Protein AF-A0A8T4VWN1-F1 (afdb_monomer_lite)

pLDDT: mean 71.36, std 16.0, range [35.91, 95.31]

Structure (mmCIF, N/CA/C/O backbone):
data_AF-A0A8T4VWN1-F1
#
_entry.id   AF-A0A8T4VWN1-F1
#
loop_
_atom_site.group_PDB
_atom_site.id
_atom_site.type_symbol
_atom_site.label_atom_id
_atom_site.label_alt_id
_atom_site.label_comp_id
_atom_site.label_asym_id
_atom_site.label_entity_id
_atom_site.label_seq_id
_atom_site.pdbx_PDB_ins_code
_atom_site.Cartn_x
_atom_site.Cartn_y
_atom_site.Cartn_z
_atom_site.occupancy
_atom_site.B_iso_or_equiv
_atom_site.auth_seq_id
_atom_site.auth_comp_id
_atom_site.auth_asym_id
_atom_site.auth_atom_id
_atom_site.pdbx_PDB_model_num
ATOM 1 N N . MET A 1 1 ? 61.575 -12.271 9.581 1.00 59.06 1 MET A N 1
ATOM 2 C CA . MET A 1 1 ? 60.534 -11.619 8.750 1.00 59.06 1 MET A CA 1
ATOM 3 C C . MET A 1 1 ? 59.207 -12.385 8.692 1.00 59.06 1 MET A C 1
ATOM 5 O O . MET A 1 1 ? 58.187 -11.761 8.934 1.00 59.06 1 MET A O 1
ATOM 9 N N . LYS A 1 2 ? 59.163 -13.711 8.463 1.00 56.53 2 LYS A N 1
ATOM 10 C CA . LYS A 1 2 ? 57.883 -14.461 8.372 1.00 56.53 2 LYS A CA 1
ATOM 11 C C . LYS A 1 2 ? 57.002 -14.439 9.641 1.00 56.53 2 LYS A C 1
ATOM 13 O O . LYS A 1 2 ? 55.787 -14.381 9.526 1.00 56.53 2 LYS A O 1
ATOM 18 N N . LYS A 1 3 ? 57.592 -14.431 10.845 1.00 58.28 3 LYS A N 1
ATOM 19 C CA . LYS A 1 3 ? 56.835 -14.412 12.118 1.00 58.28 3 LYS A CA 1
ATOM 20 C C . LYS A 1 3 ? 56.116 -13.079 12.387 1.00 58.28 3 LYS A C 1
ATOM 22 O O . LYS A 1 3 ? 55.030 -13.079 12.948 1.00 58.28 3 LYS A O 1
ATOM 27 N N . THR A 1 4 ? 56.686 -11.960 11.940 1.00 63.31 4 THR A N 1
ATOM 28 C CA . THR A 1 4 ? 56.110 -10.616 12.114 1.00 63.31 4 THR A CA 1
ATOM 29 C C . THR A 1 4 ? 54.881 -10.403 11.225 1.00 63.31 4 THR A C 1
ATOM 31 O O . THR A 1 4 ? 53.915 -9.785 11.653 1.00 63.31 4 THR A O 1
ATOM 34 N N . LEU A 1 5 ? 54.882 -10.980 10.017 1.00 60.50 5 LEU A N 1
ATOM 35 C CA . LEU A 1 5 ? 53.761 -10.886 9.076 1.00 60.50 5 LEU A CA 1
ATOM 36 C C . LEU A 1 5 ? 52.520 -11.654 9.568 1.00 60.50 5 LEU A C 1
ATOM 38 O O . LEU A 1 5 ? 51.399 -11.182 9.413 1.00 60.50 5 LEU A O 1
ATOM 42 N N . ILE A 1 6 ? 52.723 -12.811 10.210 1.00 70.81 6 ILE A N 1
ATOM 43 C CA . ILE A 1 6 ? 51.633 -13.627 10.771 1.00 70.81 6 ILE A CA 1
ATOM 44 C C . ILE A 1 6 ? 50.967 -12.913 11.954 1.00 70.81 6 ILE A C 1
ATOM 46 O O . ILE A 1 6 ? 49.744 -12.881 12.034 1.00 70.81 6 ILE A O 1
ATOM 50 N N . LEU A 1 7 ? 51.755 -12.298 12.843 1.00 65.94 7 LEU A N 1
ATOM 51 C CA . LEU A 1 7 ? 51.223 -11.548 13.987 1.00 65.94 7 LEU A CA 1
ATOM 52 C C . LEU A 1 7 ? 50.409 -10.321 13.550 1.00 65.94 7 LEU A C 1
ATOM 54 O O . LEU A 1 7 ? 49.362 -10.053 14.130 1.00 65.94 7 LEU A O 1
ATOM 58 N N . PHE A 1 8 ? 50.847 -9.631 12.493 1.00 65.06 8 PHE A N 1
ATOM 59 C CA . PHE A 1 8 ? 50.129 -8.486 11.928 1.00 65.06 8 PHE A CA 1
ATOM 60 C C . PHE A 1 8 ? 48.800 -8.886 11.262 1.00 65.06 8 PHE A C 1
ATOM 62 O O . PHE A 1 8 ? 47.781 -8.222 11.445 1.00 65.06 8 PHE A O 1
ATOM 69 N N . ALA A 1 9 ? 48.773 -10.009 10.537 1.00 64.69 9 ALA A N 1
ATOM 70 C CA . ALA A 1 9 ? 47.536 -10.537 9.961 1.00 64.69 9 ALA A CA 1
ATOM 71 C C . ALA A 1 9 ? 46.533 -10.978 11.045 1.00 64.69 9 ALA A C 1
ATOM 73 O O . ALA A 1 9 ? 45.337 -10.710 10.925 1.00 64.69 9 ALA A O 1
ATOM 74 N N . LEU A 1 10 ? 47.016 -11.596 12.133 1.00 67.31 10 LEU A N 1
ATOM 75 C CA . LEU A 1 10 ? 46.167 -12.011 13.253 1.00 67.31 10 LEU A CA 1
ATOM 76 C C . LEU A 1 10 ? 45.545 -10.811 13.980 1.00 67.31 10 LEU A C 1
ATOM 78 O O . LEU A 1 10 ? 44.362 -10.844 14.310 1.00 67.31 10 LEU A O 1
ATOM 82 N N . SER A 1 11 ? 46.315 -9.738 14.201 1.00 57.12 11 SER A N 1
ATOM 83 C CA . SER A 1 11 ? 45.802 -8.533 14.861 1.00 57.12 11 SER A CA 1
ATOM 84 C C . SER A 1 11 ? 44.744 -7.816 14.023 1.00 57.12 11 SER A C 1
ATOM 86 O O . SER A 1 11 ? 43.779 -7.303 14.580 1.00 57.12 11 SER A O 1
ATOM 88 N N . ILE A 1 12 ? 44.879 -7.829 12.691 1.00 63.62 12 ILE A N 1
ATOM 89 C CA . ILE A 1 12 ? 43.867 -7.285 11.775 1.00 63.62 12 ILE A CA 1
ATOM 90 C C . ILE A 1 12 ? 42.570 -8.105 11.847 1.00 63.62 12 ILE A C 1
ATOM 92 O O . ILE A 1 12 ? 41.492 -7.531 11.974 1.00 63.62 12 ILE A O 1
ATOM 96 N N . LEU A 1 13 ? 42.658 -9.438 11.831 1.00 55.72 13 LEU A N 1
ATOM 97 C CA . LEU A 1 13 ? 41.492 -10.327 11.938 1.00 55.72 13 LEU A CA 1
ATOM 98 C C . LEU A 1 13 ? 40.737 -10.161 13.264 1.00 55.72 13 LEU A C 1
ATOM 100 O O . LEU A 1 13 ? 39.508 -10.097 13.267 1.00 55.72 13 LEU A O 1
ATOM 104 N N . ILE A 1 14 ? 41.459 -10.042 14.382 1.00 64.12 14 ILE A N 1
ATOM 105 C CA . ILE A 1 14 ? 40.861 -9.796 15.703 1.00 64.12 14 ILE A CA 1
ATOM 106 C C . ILE A 1 14 ? 40.187 -8.419 15.735 1.00 64.12 14 ILE A C 1
ATOM 108 O O . ILE A 1 14 ? 39.064 -8.298 16.218 1.00 64.12 14 ILE A O 1
ATOM 112 N N . PHE A 1 15 ? 40.829 -7.396 15.166 1.00 47.72 15 PHE A N 1
ATOM 113 C CA . PHE A 1 15 ? 40.273 -6.046 15.098 1.00 47.72 15 PHE A CA 1
ATOM 114 C C . PHE A 1 15 ? 38.994 -5.983 14.245 1.00 47.72 15 PHE A C 1
ATOM 116 O O . PHE A 1 15 ? 38.001 -5.406 14.680 1.00 47.72 15 PHE A O 1
ATOM 123 N N . PHE A 1 16 ? 38.962 -6.642 13.081 1.00 42.56 16 PHE A N 1
ATOM 124 C CA . PHE A 1 16 ? 37.749 -6.732 12.256 1.00 42.56 16 PHE A CA 1
ATOM 125 C C . PHE A 1 16 ? 36.629 -7.534 12.927 1.00 42.56 16 PHE A C 1
ATOM 127 O O . PHE A 1 16 ? 35.466 -7.140 12.839 1.00 42.56 16 PHE A O 1
ATOM 134 N N . SER A 1 17 ? 36.964 -8.615 13.636 1.00 46.81 17 SER A N 1
ATOM 135 C CA . SER A 1 17 ? 35.977 -9.408 14.384 1.00 46.81 17 SER A CA 1
ATOM 136 C C . SER A 1 17 ? 35.340 -8.572 15.499 1.00 46.81 17 SER A C 1
ATOM 138 O O . SER A 1 17 ? 34.114 -8.508 15.591 1.00 46.81 17 SER A O 1
ATOM 140 N N . PHE A 1 18 ? 36.164 -7.829 16.249 1.00 43.56 18 PHE A N 1
ATOM 141 C CA . PHE A 1 18 ? 35.727 -6.920 17.310 1.00 43.56 18 PHE A CA 1
ATOM 142 C C . PHE A 1 18 ? 34.873 -5.756 16.782 1.00 43.56 18 PHE A C 1
ATOM 144 O O . PHE A 1 18 ? 33.891 -5.375 17.417 1.00 43.56 18 PHE A O 1
ATOM 151 N N . ILE A 1 19 ? 35.192 -5.203 15.605 1.00 45.75 19 ILE A N 1
ATOM 152 C CA . ILE A 1 19 ? 34.342 -4.194 14.952 1.00 45.75 19 ILE A CA 1
ATOM 153 C C . ILE A 1 19 ? 32.995 -4.797 14.538 1.00 45.75 19 ILE A C 1
ATOM 155 O O . ILE A 1 19 ? 31.973 -4.149 14.743 1.00 45.75 19 ILE A O 1
ATOM 159 N N . SER A 1 20 ? 32.965 -6.020 13.994 1.00 48.03 20 SER A N 1
ATOM 160 C CA . SER A 1 20 ? 31.712 -6.647 13.541 1.00 48.03 20 SER A CA 1
ATOM 161 C C . SER A 1 20 ? 30.775 -7.029 14.694 1.00 48.03 20 SER A C 1
ATOM 163 O O . SER A 1 20 ? 29.556 -6.923 14.570 1.00 48.03 20 SER A O 1
ATOM 165 N N . GLU A 1 21 ? 31.330 -7.448 15.834 1.00 52.00 21 GLU A N 1
ATOM 166 C CA . GLU A 1 21 ? 30.538 -7.775 17.022 1.00 52.00 21 GLU A CA 1
ATOM 167 C C . GLU A 1 21 ? 29.990 -6.511 17.685 1.00 52.00 21 GLU A C 1
ATOM 169 O O . GLU A 1 21 ? 28.808 -6.455 18.031 1.00 52.00 21 GLU A O 1
ATOM 174 N N . ASN A 1 22 ? 30.808 -5.459 17.788 1.00 44.78 22 ASN A N 1
ATOM 175 C CA . ASN A 1 22 ? 30.354 -4.182 18.329 1.00 44.78 22 ASN A CA 1
ATOM 176 C C . ASN A 1 22 ? 29.370 -3.468 17.398 1.00 44.78 22 ASN A C 1
ATOM 178 O O . ASN A 1 22 ? 28.429 -2.853 17.892 1.00 44.78 22 ASN A O 1
ATOM 182 N N . SER A 1 23 ? 29.518 -3.574 16.073 1.00 41.34 23 SER A N 1
ATOM 183 C CA . SER A 1 23 ? 28.550 -2.996 15.135 1.00 41.34 23 SER A CA 1
ATOM 184 C C . SER A 1 23 ? 27.199 -3.703 15.214 1.00 41.34 23 SER A C 1
ATOM 186 O O . SER A 1 23 ? 26.182 -3.021 15.272 1.00 41.34 23 SER A O 1
ATOM 188 N N . ARG A 1 24 ? 27.171 -5.039 15.328 1.00 44.81 24 ARG A N 1
ATOM 189 C CA . ARG A 1 24 ? 25.934 -5.803 15.576 1.00 44.81 24 ARG A CA 1
ATOM 190 C C . ARG A 1 24 ? 25.299 -5.454 16.919 1.00 44.81 24 ARG A C 1
ATOM 192 O O . ARG A 1 24 ? 24.093 -5.261 16.983 1.00 44.81 24 ARG A O 1
ATOM 199 N N . SER A 1 25 ? 26.096 -5.344 17.982 1.00 46.78 25 SER A N 1
ATOM 200 C CA . SER A 1 25 ? 25.622 -4.957 19.319 1.00 46.78 25 SER A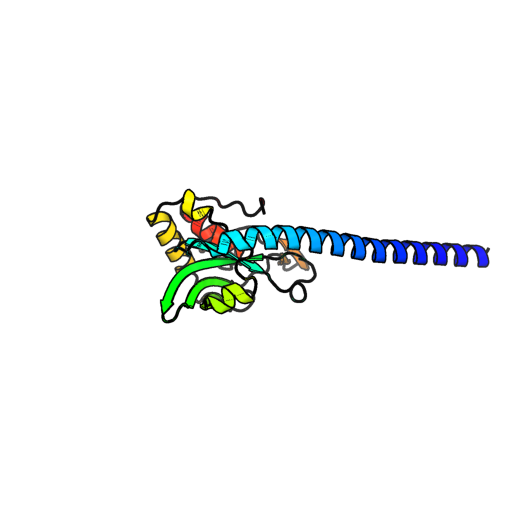 CA 1
ATOM 201 C C . SER A 1 25 ? 24.985 -3.563 19.320 1.00 46.78 25 SER A C 1
ATOM 203 O O . SER A 1 25 ? 23.849 -3.399 19.758 1.00 46.78 25 SER A O 1
ATOM 205 N N . ILE A 1 26 ? 25.671 -2.572 18.744 1.00 36.84 26 ILE A N 1
ATOM 206 C CA . ILE A 1 26 ? 25.172 -1.198 18.628 1.00 36.84 26 ILE A CA 1
ATOM 207 C C . ILE A 1 26 ? 23.922 -1.149 17.734 1.00 36.84 26 ILE A C 1
ATOM 209 O O . ILE A 1 26 ? 22.935 -0.523 18.111 1.00 36.84 26 ILE A O 1
ATOM 213 N N . GLN A 1 27 ? 23.906 -1.863 16.602 1.00 47.25 27 GLN A N 1
ATOM 214 C CA . GLN A 1 27 ? 22.723 -1.980 15.735 1.00 47.25 27 GLN A CA 1
ATOM 215 C C . GLN A 1 27 ? 21.527 -2.607 16.463 1.00 47.25 27 GLN A C 1
ATOM 217 O O . GLN A 1 27 ? 20.410 -2.111 16.335 1.00 47.25 27 GLN A O 1
ATOM 222 N N . ASN A 1 28 ? 21.757 -3.638 17.278 1.00 48.72 28 ASN A N 1
ATOM 223 C CA . ASN A 1 28 ? 20.711 -4.279 18.070 1.00 48.72 28 ASN A CA 1
ATOM 224 C C . ASN A 1 28 ? 20.155 -3.339 19.154 1.00 48.72 28 ASN A C 1
ATOM 226 O O . ASN A 1 28 ? 18.944 -3.308 19.364 1.00 48.72 28 ASN A O 1
ATOM 230 N N . ILE A 1 29 ? 20.999 -2.530 19.800 1.00 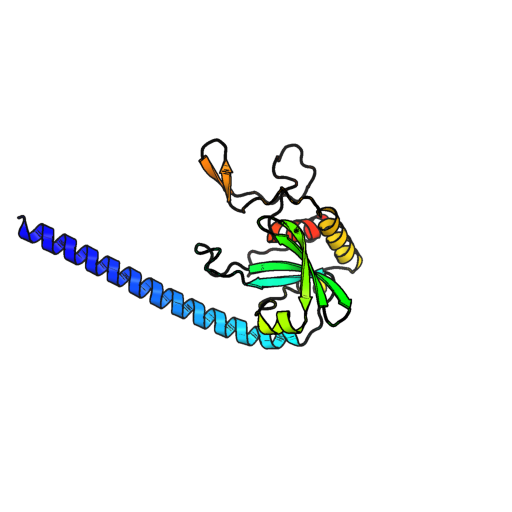48.28 29 ILE A N 1
ATOM 231 C CA . ILE A 1 29 ? 20.566 -1.553 20.814 1.00 48.28 29 ILE A CA 1
ATOM 232 C C . ILE A 1 29 ? 19.726 -0.437 20.173 1.00 48.28 29 ILE A C 1
ATOM 234 O O . ILE A 1 29 ? 18.613 -0.182 20.632 1.00 48.28 29 ILE A O 1
ATOM 238 N N . PHE A 1 30 ? 20.187 0.150 19.061 1.00 45.44 30 PHE A N 1
ATOM 239 C CA . PHE A 1 30 ? 19.410 1.148 18.314 1.00 45.44 30 PHE A CA 1
ATOM 240 C C . PHE A 1 30 ? 18.088 0.576 17.782 1.00 45.44 30 PHE A C 1
ATOM 242 O O . PHE A 1 30 ? 17.073 1.274 17.790 1.00 45.44 30 PHE A O 1
ATOM 249 N N . SER A 1 31 ? 18.069 -0.698 17.373 1.00 56.66 31 SER A N 1
ATOM 250 C CA . SER A 1 31 ? 16.835 -1.372 16.954 1.00 56.66 31 SER A CA 1
ATOM 251 C C . SER A 1 31 ? 15.832 -1.539 18.091 1.00 56.66 31 SER A C 1
ATOM 253 O O . SER A 1 31 ? 14.638 -1.335 17.888 1.00 56.66 31 SER A O 1
ATOM 255 N N . ALA A 1 32 ? 16.307 -1.847 19.300 1.00 56.06 32 ALA A N 1
ATOM 256 C CA . ALA A 1 32 ? 15.460 -2.090 20.458 1.00 56.06 32 ALA A CA 1
ATOM 257 C C . ALA A 1 32 ? 14.911 -0.787 21.056 1.00 56.06 32 ALA A C 1
ATOM 259 O O . ALA A 1 32 ? 13.741 -0.734 21.426 1.00 56.06 32 ALA A O 1
ATOM 260 N N . GLU A 1 33 ? 15.712 0.281 21.117 1.00 56.44 33 GLU A N 1
ATOM 261 C CA . GLU A 1 33 ? 15.249 1.601 21.566 1.00 56.44 33 GLU A CA 1
ATOM 262 C C . GLU A 1 33 ? 14.271 2.232 20.572 1.00 56.44 33 GLU A C 1
ATOM 264 O O . GLU A 1 33 ? 13.209 2.702 20.987 1.00 56.44 33 GLU A O 1
ATOM 269 N N . LYS A 1 34 ? 14.565 2.173 19.263 1.00 54.78 34 LYS A N 1
ATOM 270 C CA . LYS A 1 34 ? 13.641 2.661 18.230 1.00 54.78 34 LYS A CA 1
ATOM 271 C C . LYS A 1 34 ? 12.343 1.850 18.248 1.00 54.78 34 LYS A C 1
ATOM 273 O O . LYS A 1 34 ? 11.274 2.446 18.228 1.00 54.78 34 LYS A O 1
ATOM 278 N N . LYS A 1 35 ? 12.412 0.521 18.397 1.00 53.88 35 LYS A N 1
ATOM 279 C CA . LYS A 1 35 ? 11.228 -0.334 18.576 1.00 53.88 35 LYS A CA 1
ATOM 280 C C . LYS A 1 35 ? 10.423 0.034 19.829 1.00 53.88 35 LYS A C 1
ATOM 282 O O . LYS A 1 35 ? 9.230 0.257 19.714 1.00 53.88 35 LYS A O 1
ATOM 287 N N . ASN A 1 36 ? 11.056 0.211 20.990 1.00 54.69 36 ASN A N 1
ATOM 288 C CA . ASN A 1 36 ? 10.351 0.594 22.222 1.00 54.69 36 ASN A CA 1
ATOM 289 C C . ASN A 1 36 ? 9.672 1.973 22.125 1.00 54.69 36 ASN A C 1
ATOM 291 O O . ASN A 1 36 ? 8.582 2.167 22.662 1.00 54.69 36 ASN A O 1
ATOM 295 N N . GLN A 1 37 ? 10.296 2.939 21.446 1.00 55.41 37 GLN A N 1
ATOM 296 C CA . GLN A 1 37 ? 9.699 4.258 21.214 1.00 55.41 37 GLN A CA 1
ATOM 297 C C . GLN A 1 37 ? 8.515 4.181 20.235 1.00 55.41 37 GLN A C 1
ATOM 299 O O . GLN A 1 37 ? 7.516 4.882 20.402 1.00 55.41 37 GLN A O 1
ATOM 304 N N . ILE A 1 38 ? 8.605 3.296 19.241 1.00 53.31 38 ILE A N 1
ATOM 305 C CA . ILE A 1 38 ? 7.519 2.966 18.315 1.00 53.31 38 ILE A CA 1
ATOM 306 C C . ILE A 1 38 ? 6.365 2.301 19.083 1.00 53.31 38 ILE A C 1
ATOM 308 O O . ILE A 1 38 ? 5.249 2.809 19.036 1.00 53.31 38 ILE A O 1
ATOM 312 N N . ASP A 1 39 ? 6.639 1.286 19.906 1.00 52.59 39 ASP A N 1
ATOM 313 C CA . ASP A 1 39 ? 5.658 0.553 20.726 1.00 52.59 39 ASP A CA 1
ATOM 314 C C . ASP A 1 39 ? 4.876 1.469 21.693 1.00 52.59 39 ASP A C 1
ATOM 316 O O . ASP A 1 39 ? 3.676 1.285 21.920 1.00 52.59 39 ASP A O 1
ATOM 320 N N . GLN A 1 40 ? 5.513 2.517 22.228 1.00 54.38 40 GLN A N 1
ATOM 321 C CA . GLN A 1 40 ? 4.839 3.521 23.064 1.00 54.38 40 GLN A CA 1
ATOM 322 C C . GLN A 1 40 ? 3.895 4.438 22.269 1.00 54.38 40 GLN A C 1
ATOM 324 O O . GLN A 1 40 ? 2.809 4.763 22.755 1.00 54.38 40 GLN A O 1
ATOM 329 N N . ASN A 1 41 ? 4.259 4.816 21.041 1.00 48.69 41 ASN A N 1
ATOM 330 C CA . ASN A 1 41 ? 3.407 5.617 20.151 1.00 48.69 41 ASN A CA 1
ATOM 331 C C . ASN A 1 41 ? 2.264 4.789 19.530 1.00 48.69 41 ASN A C 1
ATOM 333 O O . ASN A 1 41 ? 1.182 5.311 19.253 1.00 48.69 41 ASN A O 1
ATOM 337 N N . ILE A 1 42 ? 2.470 3.482 19.379 1.00 51.47 42 ILE A N 1
ATOM 338 C CA . ILE A 1 42 ? 1.504 2.523 18.834 1.00 51.47 42 ILE A CA 1
ATOM 339 C C . ILE A 1 42 ? 0.244 2.403 19.696 1.00 51.47 42 ILE A C 1
ATOM 341 O O . ILE A 1 42 ? -0.871 2.390 19.169 1.00 51.47 42 ILE A O 1
ATOM 345 N N . ASN A 1 43 ? 0.385 2.399 21.026 1.00 47.94 43 ASN A N 1
ATOM 346 C CA . ASN A 1 43 ? -0.764 2.311 21.935 1.00 47.94 43 ASN A CA 1
ATOM 347 C C . ASN A 1 43 ? -1.737 3.501 21.811 1.00 47.94 43 ASN A C 1
ATOM 349 O O . ASN A 1 43 ? -2.927 3.346 22.087 1.00 47.94 43 ASN A O 1
ATOM 353 N N . LEU A 1 44 ? -1.279 4.668 21.341 1.00 47.41 44 LEU A N 1
ATOM 354 C CA . LEU A 1 44 ? -2.152 5.806 21.032 1.00 47.41 44 LEU A CA 1
ATOM 355 C C . LEU A 1 44 ? -2.915 5.626 19.708 1.00 47.41 44 LEU A C 1
ATOM 357 O O . LEU A 1 44 ? -4.057 6.078 19.591 1.00 47.41 44 LEU A O 1
ATOM 361 N N . LEU A 1 45 ? -2.334 4.941 18.718 1.00 50.12 45 LEU A N 1
ATOM 362 C CA . LEU A 1 45 ? -2.909 4.800 17.376 1.00 50.12 45 LEU A CA 1
ATOM 363 C C . LEU A 1 45 ? -4.100 3.833 17.319 1.00 50.12 45 LEU A C 1
ATOM 365 O O . LEU A 1 45 ? -5.027 4.088 16.544 1.00 50.12 45 LEU A O 1
ATOM 369 N N . TYR A 1 46 ? -4.139 2.809 18.180 1.00 54.88 46 TYR A N 1
ATOM 370 C CA . TYR A 1 46 ? -5.239 1.831 18.259 1.00 54.88 46 TYR A CA 1
ATOM 371 C C . TYR A 1 46 ? -6.586 2.405 18.731 1.00 54.88 46 TYR A C 1
ATOM 373 O O . TYR A 1 46 ? -7.605 1.722 18.647 1.00 54.88 46 TYR A O 1
ATOM 381 N N . THR A 1 47 ? -6.621 3.642 19.231 1.00 60.56 47 THR A N 1
ATOM 382 C CA . THR A 1 47 ? -7.845 4.246 19.792 1.00 60.56 47 THR A CA 1
ATOM 383 C C . THR A 1 47 ? -8.717 4.961 18.765 1.00 60.56 47 THR A C 1
ATOM 385 O O . THR A 1 47 ? -9.880 5.256 19.037 1.00 60.56 47 THR A O 1
ATOM 388 N N . ILE A 1 48 ? -8.180 5.248 17.580 1.00 68.25 48 ILE A N 1
ATOM 389 C CA . ILE A 1 48 ? -8.881 6.032 16.565 1.00 68.25 48 ILE A CA 1
ATOM 390 C C . ILE A 1 48 ? -9.268 5.107 15.407 1.00 68.25 48 ILE A C 1
ATOM 392 O O . ILE A 1 48 ? -8.379 4.513 14.793 1.00 68.25 48 ILE A O 1
ATOM 396 N N . PRO A 1 49 ? -10.568 5.014 15.071 1.00 78.69 49 PRO A N 1
ATOM 397 C CA . PRO A 1 49 ? -11.035 4.187 13.967 1.00 78.69 49 PRO A CA 1
ATOM 398 C C . PRO A 1 49 ? -10.364 4.541 12.633 1.00 78.69 49 PRO A C 1
ATOM 400 O O . PRO A 1 49 ? -10.174 5.724 12.303 1.00 78.69 49 PRO A O 1
ATOM 403 N N . LEU A 1 50 ? -10.048 3.502 11.855 1.00 81.31 50 LEU A N 1
ATOM 404 C CA . LEU A 1 50 ? -9.619 3.645 10.467 1.00 81.31 50 LEU A CA 1
ATOM 405 C C . LEU A 1 50 ? -10.739 4.282 9.637 1.00 81.31 50 LEU A C 1
ATOM 407 O O . LEU A 1 50 ? -11.925 4.006 9.835 1.00 81.31 50 LEU A O 1
ATOM 411 N N . LYS A 1 51 ? -10.354 5.143 8.702 1.00 86.62 51 LYS A N 1
ATOM 412 C CA . LYS A 1 51 ? -11.236 5.764 7.712 1.00 86.62 51 LYS A CA 1
ATOM 413 C C . LYS A 1 51 ? -10.629 5.595 6.337 1.00 86.62 51 LYS A C 1
ATOM 415 O O . LYS A 1 51 ? -9.407 5.594 6.207 1.00 86.62 51 LYS A O 1
ATOM 420 N N . LYS A 1 52 ? -11.487 5.458 5.325 1.00 90.12 52 LYS A N 1
ATOM 421 C CA . LYS A 1 52 ? -11.065 5.362 3.925 1.00 90.12 52 LYS A CA 1
ATOM 422 C C . LYS A 1 52 ? -9.982 6.391 3.596 1.00 90.12 52 LYS A C 1
ATOM 424 O O . LYS A 1 52 ? -10.088 7.540 4.021 1.00 90.12 52 LYS A O 1
ATOM 429 N N . GLY A 1 53 ? -8.963 5.965 2.856 1.00 88.69 53 GLY A N 1
ATOM 430 C CA . GLY A 1 53 ? -7.830 6.812 2.482 1.00 88.69 53 GLY A CA 1
ATOM 431 C C . GLY A 1 53 ? -6.714 6.900 3.524 1.00 88.69 53 GLY A C 1
ATOM 432 O O . GLY A 1 53 ? -5.676 7.498 3.236 1.00 88.69 53 GLY A O 1
ATOM 433 N N . ASP A 1 54 ? -6.882 6.307 4.710 1.00 86.88 54 ASP A N 1
ATOM 434 C CA . ASP A 1 54 ? -5.775 6.154 5.653 1.00 86.88 54 ASP A CA 1
ATOM 435 C C . ASP A 1 54 ? -4.674 5.274 5.038 1.00 86.88 54 ASP A C 1
ATOM 437 O O . ASP A 1 54 ? -4.950 4.206 4.479 1.00 86.88 54 ASP A O 1
ATOM 441 N N . ILE A 1 55 ? -3.418 5.701 5.195 1.00 86.56 55 ILE A N 1
ATOM 442 C CA . ILE A 1 55 ? -2.244 4.906 4.831 1.00 86.56 55 ILE A CA 1
ATOM 443 C C . ILE A 1 55 ? -1.754 4.173 6.076 1.00 86.56 55 ILE A C 1
ATOM 445 O O . ILE A 1 55 ? -1.387 4.784 7.083 1.00 86.56 55 ILE A O 1
ATOM 449 N N . VAL A 1 56 ? -1.740 2.850 5.995 1.00 83.44 56 VAL A N 1
ATOM 450 C CA . VAL A 1 56 ? -1.329 1.947 7.069 1.00 83.44 56 VAL A CA 1
ATOM 451 C C . VAL A 1 56 ? -0.022 1.271 6.700 1.00 83.44 56 VAL A C 1
ATOM 453 O O . VAL A 1 56 ? 0.098 0.709 5.623 1.00 83.44 56 VAL A O 1
ATOM 456 N N . TRP A 1 57 ? 0.954 1.283 7.599 1.00 80.06 57 TRP A N 1
ATOM 457 C CA . TRP A 1 57 ? 2.256 0.674 7.370 1.00 80.06 57 TRP A CA 1
ATOM 458 C C . TRP A 1 57 ? 2.404 -0.634 8.135 1.00 80.06 57 TRP A C 1
ATOM 460 O O . TRP A 1 57 ? 2.473 -0.644 9.363 1.00 80.06 57 TRP A O 1
ATOM 470 N N . ARG A 1 58 ? 2.539 -1.728 7.386 1.00 78.69 58 ARG A N 1
ATOM 471 C CA . ARG A 1 58 ? 2.869 -3.053 7.910 1.00 78.69 58 ARG A CA 1
ATOM 472 C C . ARG A 1 58 ? 4.381 -3.222 8.003 1.00 78.69 58 ARG A C 1
ATOM 474 O O . ARG A 1 58 ? 5.092 -2.915 7.051 1.00 78.69 58 ARG A O 1
ATOM 481 N N . TRP A 1 59 ? 4.870 -3.808 9.089 1.00 74.19 59 TRP A N 1
ATOM 482 C CA . TRP A 1 59 ? 6.253 -4.281 9.146 1.00 74.19 59 TRP A CA 1
ATOM 483 C C . TRP A 1 59 ? 6.471 -5.475 8.225 1.00 74.19 59 TRP A C 1
ATOM 485 O O . TRP A 1 59 ? 5.693 -6.430 8.235 1.00 74.19 59 TRP A O 1
ATOM 495 N N . VAL A 1 60 ? 7.536 -5.421 7.432 1.00 71.00 60 VAL A N 1
ATOM 496 C CA . VAL A 1 60 ? 8.002 -6.573 6.665 1.00 71.00 60 VAL A CA 1
ATOM 497 C C . VAL A 1 60 ? 9.070 -7.291 7.471 1.00 71.00 60 VAL A C 1
ATOM 499 O O . VAL A 1 60 ? 9.951 -6.655 8.048 1.00 71.00 60 VAL A O 1
ATOM 502 N N . ASP A 1 61 ? 8.971 -8.617 7.512 1.00 67.69 61 ASP A N 1
ATOM 503 C CA . ASP A 1 61 ? 9.951 -9.464 8.178 1.00 67.69 61 ASP A CA 1
ATOM 504 C C . ASP A 1 61 ? 11.361 -9.175 7.620 1.00 67.69 61 ASP A C 1
ATOM 506 O O . ASP A 1 61 ? 11.578 -9.320 6.408 1.00 67.69 61 ASP A O 1
ATOM 510 N N . PRO A 1 62 ? 12.321 -8.750 8.461 1.00 63.53 62 PRO A N 1
ATOM 511 C CA . PRO A 1 62 ? 13.682 -8.475 8.020 1.00 63.53 62 PRO A CA 1
ATOM 512 C C . PRO A 1 62 ? 14.388 -9.714 7.453 1.00 63.53 62 PRO A C 1
ATOM 514 O O . PRO A 1 62 ? 15.339 -9.553 6.692 1.00 63.53 62 PRO A O 1
ATOM 517 N N . GLU A 1 63 ? 13.934 -10.938 7.745 1.00 65.19 63 GLU A N 1
ATOM 518 C CA . GLU A 1 63 ? 14.459 -12.148 7.099 1.00 65.19 63 GLU A CA 1
ATOM 519 C C . GLU A 1 63 ? 14.130 -12.196 5.598 1.00 65.19 63 GLU A C 1
ATOM 521 O O . GLU A 1 63 ? 14.922 -12.712 4.807 1.00 65.19 63 GLU A O 1
ATOM 526 N N . LEU A 1 64 ? 13.003 -11.604 5.179 1.00 61.59 64 LEU A N 1
ATOM 527 C CA . LEU A 1 64 ? 12.615 -11.505 3.767 1.00 61.59 64 LEU A CA 1
ATOM 528 C C . LEU A 1 64 ? 13.366 -10.385 3.034 1.00 61.59 64 LEU A C 1
ATOM 530 O O . LEU A 1 64 ? 13.559 -10.464 1.821 1.00 61.59 64 LEU A O 1
ATOM 534 N N . PHE A 1 65 ? 13.809 -9.355 3.760 1.00 63.84 65 PHE A N 1
ATOM 535 C CA . PHE A 1 65 ? 14.537 -8.206 3.215 1.00 63.84 65 PHE A CA 1
ATOM 536 C C . PHE A 1 65 ? 15.730 -7.827 4.108 1.00 63.84 65 PHE A C 1
ATOM 538 O O . PHE A 1 65 ? 15.741 -6.756 4.718 1.00 63.84 65 PHE A O 1
ATOM 545 N N . PRO A 1 66 ? 16.793 -8.653 4.149 1.00 60.34 66 PRO A N 1
ATOM 546 C CA . PRO A 1 66 ? 17.898 -8.492 5.101 1.00 60.34 66 PRO A CA 1
ATOM 547 C C . PRO A 1 66 ? 18.722 -7.213 4.895 1.00 60.34 66 PRO A C 1
ATOM 549 O O . PRO A 1 66 ? 19.459 -6.799 5.787 1.00 60.34 66 PRO A O 1
ATOM 552 N N . LEU A 1 67 ? 18.597 -6.570 3.729 1.00 55.75 67 LEU A N 1
ATOM 553 C CA . LEU A 1 67 ? 19.236 -5.286 3.427 1.00 55.75 67 LEU A CA 1
ATOM 554 C C . LEU A 1 67 ? 18.447 -4.077 3.960 1.00 55.75 67 LEU A C 1
ATOM 556 O O . LEU A 1 67 ? 18.984 -2.973 3.992 1.00 55.75 67 LEU A O 1
ATOM 560 N N . PHE A 1 68 ? 17.200 -4.273 4.399 1.00 55.91 68 PHE A N 1
ATOM 561 C CA . PHE A 1 68 ? 16.298 -3.214 4.841 1.00 55.91 68 PHE A CA 1
ATOM 562 C C . PHE A 1 68 ? 15.720 -3.571 6.217 1.00 55.91 68 PHE A C 1
ATOM 564 O O . PHE A 1 68 ? 14.599 -4.053 6.334 1.00 55.91 68 PHE A O 1
ATOM 571 N N . GLN A 1 69 ? 16.492 -3.306 7.279 1.00 51.47 69 GLN A N 1
ATOM 572 C CA . GLN A 1 69 ? 16.143 -3.645 8.673 1.00 51.47 69 GLN A CA 1
ATOM 573 C C . GLN A 1 69 ? 14.847 -2.994 9.201 1.00 51.47 69 GLN A C 1
ATOM 575 O O . GLN A 1 69 ? 14.384 -3.358 10.277 1.00 51.47 69 GLN A O 1
ATOM 580 N N . TYR A 1 70 ? 14.253 -2.062 8.449 1.00 57.75 70 TYR A N 1
ATOM 581 C CA . TYR A 1 70 ? 13.032 -1.336 8.807 1.00 57.75 70 TYR A CA 1
ATOM 582 C C . TYR A 1 70 ? 12.148 -1.102 7.581 1.00 57.75 70 TYR A C 1
ATOM 584 O O . TYR A 1 70 ? 11.699 0.016 7.337 1.00 57.75 70 TYR A O 1
ATOM 592 N N . PHE A 1 71 ? 11.951 -2.129 6.751 1.00 61.25 71 PHE A N 1
ATOM 593 C CA . PHE A 1 71 ? 11.068 -1.978 5.603 1.00 61.25 71 PHE A CA 1
ATOM 594 C C . PHE A 1 71 ? 9.610 -1.999 6.059 1.00 61.25 71 PHE A C 1
ATOM 596 O O . PHE A 1 71 ? 9.082 -3.021 6.506 1.00 61.25 71 PHE A O 1
ATOM 603 N N . THR A 1 72 ? 8.951 -0.856 5.942 1.00 72.88 72 THR A N 1
ATOM 604 C CA . THR A 1 72 ? 7.513 -0.743 6.126 1.00 72.88 72 THR A CA 1
ATOM 605 C C . THR A 1 72 ? 6.825 -0.846 4.765 1.00 72.88 72 THR A C 1
ATOM 607 O O . THR A 1 72 ? 7.240 -0.253 3.772 1.00 72.88 72 THR A O 1
ATOM 610 N N . HIS A 1 73 ? 5.768 -1.646 4.700 1.00 83.00 73 HIS A N 1
ATOM 611 C CA . HIS A 1 73 ? 4.944 -1.840 3.517 1.00 83.00 73 HIS A CA 1
ATOM 612 C C . HIS A 1 73 ? 3.646 -1.053 3.690 1.00 83.00 73 HIS A C 1
ATOM 614 O O . HIS A 1 73 ? 2.841 -1.418 4.554 1.00 83.00 73 HIS A O 1
ATOM 620 N N . PRO A 1 74 ? 3.426 0.020 2.921 1.00 87.12 74 PRO A N 1
ATOM 621 C CA . PRO A 1 74 ? 2.217 0.806 3.042 1.00 87.12 74 PRO A CA 1
ATOM 622 C C . PRO A 1 74 ? 1.033 0.099 2.370 1.00 87.12 74 PRO A C 1
ATOM 624 O O . PRO A 1 74 ? 1.164 -0.582 1.354 1.00 87.12 74 PRO A O 1
ATOM 627 N N . LEU A 1 75 ? -0.132 0.294 2.966 1.00 90.19 75 LEU A N 1
ATOM 628 C CA . LEU A 1 75 ? -1.428 -0.256 2.611 1.00 90.19 75 LEU A CA 1
ATOM 629 C C . LEU A 1 75 ? -2.411 0.916 2.566 1.00 90.19 75 LEU A C 1
ATOM 631 O O . LEU A 1 75 ? -2.426 1.736 3.485 1.00 90.19 75 LEU A O 1
ATOM 635 N N . LEU A 1 76 ? -3.247 0.998 1.535 1.00 92.38 76 LEU A N 1
ATOM 636 C CA . LEU A 1 76 ? -4.286 2.023 1.444 1.00 92.38 76 LEU A CA 1
ATOM 637 C C . LEU A 1 76 ? -5.619 1.450 1.924 1.00 92.38 76 LEU A C 1
ATOM 639 O O . LEU A 1 76 ? -6.160 0.546 1.290 1.00 92.38 76 LEU A O 1
ATOM 643 N N . PHE A 1 77 ? -6.152 1.953 3.037 1.00 92.25 77 PHE A N 1
ATOM 644 C CA . PHE A 1 77 ? -7.399 1.446 3.609 1.00 92.25 77 PHE A CA 1
ATOM 645 C C . PHE A 1 77 ? -8.617 1.865 2.775 1.00 92.25 77 PHE A C 1
ATOM 647 O O . PHE A 1 77 ? -8.861 3.058 2.563 1.00 92.25 77 PHE A O 1
ATOM 654 N N . THR A 1 78 ? -9.410 0.887 2.334 1.00 93.88 78 THR A N 1
ATOM 655 C CA . THR A 1 78 ? -10.577 1.096 1.456 1.00 93.88 78 THR A CA 1
ATOM 656 C C . THR A 1 78 ? -11.906 1.018 2.199 1.00 93.88 78 THR A C 1
ATOM 658 O O . THR A 1 78 ? -12.912 1.547 1.721 1.00 93.88 78 THR A O 1
ATOM 661 N N . GLY A 1 79 ? -11.925 0.401 3.383 1.00 92.06 79 GLY A N 1
ATOM 662 C CA . GLY A 1 79 ? -13.114 0.308 4.217 1.00 92.06 79 GLY A CA 1
ATOM 663 C C . GLY A 1 79 ? -13.149 -0.920 5.120 1.00 92.06 79 GLY A C 1
ATOM 664 O O . GLY A 1 79 ? -12.265 -1.775 5.118 1.00 92.06 79 GLY A O 1
ATOM 665 N N . SER A 1 80 ? -14.208 -0.991 5.923 1.00 88.00 80 SER A N 1
ATOM 666 C CA . SER A 1 80 ? -14.539 -2.174 6.715 1.00 88.00 80 SER A CA 1
ATOM 667 C C . SER A 1 80 ? -15.553 -3.021 5.956 1.00 88.00 80 SER A C 1
ATOM 669 O O . SER A 1 80 ? -16.542 -2.497 5.439 1.00 88.00 80 SER A O 1
ATOM 671 N N . ILE A 1 81 ? -15.315 -4.325 5.916 1.00 85.75 81 ILE A N 1
ATOM 672 C CA . ILE A 1 81 ? -16.268 -5.330 5.454 1.00 85.75 81 ILE A CA 1
ATOM 673 C C . ILE A 1 81 ? -16.894 -6.035 6.673 1.00 85.75 81 ILE A C 1
ATOM 675 O O . ILE A 1 81 ? -16.744 -5.613 7.821 1.00 85.75 81 ILE A O 1
ATOM 679 N N . GLN A 1 82 ? -17.656 -7.106 6.450 1.00 85.31 82 GLN A N 1
ATOM 680 C CA . GLN A 1 82 ? -18.324 -7.830 7.536 1.00 85.31 82 GLN A CA 1
ATOM 681 C C . GLN A 1 82 ? -17.325 -8.455 8.531 1.00 85.31 82 GLN A C 1
ATOM 683 O O . GLN A 1 82 ? -16.188 -8.775 8.187 1.00 85.31 82 GLN A O 1
ATOM 688 N N . ASN A 1 83 ? -17.781 -8.672 9.770 1.00 84.88 83 ASN A N 1
ATOM 689 C CA . ASN A 1 83 ? -17.048 -9.380 10.829 1.00 84.88 83 ASN A CA 1
ATOM 690 C C . ASN A 1 83 ? -15.704 -8.738 11.224 1.00 84.88 83 ASN A C 1
ATOM 692 O O . ASN A 1 83 ? -14.699 -9.437 11.340 1.00 84.88 83 ASN A O 1
ATOM 696 N N . ASN A 1 84 ? -15.678 -7.416 11.433 1.00 84.81 84 ASN A N 1
ATOM 697 C CA . ASN A 1 84 ? -14.482 -6.667 11.858 1.00 84.81 84 ASN A CA 1
ATOM 698 C C . ASN A 1 84 ? -13.258 -6.927 10.967 1.00 84.81 84 ASN A C 1
ATOM 700 O O . ASN A 1 84 ? -12.124 -6.974 11.452 1.00 84.81 84 ASN A O 1
ATOM 704 N N . THR A 1 85 ? -13.496 -7.151 9.675 1.00 89.94 85 THR A N 1
ATOM 705 C CA . THR A 1 85 ? -12.439 -7.335 8.686 1.00 89.94 85 THR A CA 1
ATOM 706 C C . THR A 1 85 ? -12.280 -6.047 7.898 1.00 89.94 85 THR A C 1
ATOM 708 O O . THR A 1 85 ? -13.248 -5.451 7.440 1.00 89.94 85 THR A O 1
ATOM 711 N N . TYR A 1 86 ? -11.042 -5.607 7.774 1.00 91.50 86 TYR A N 1
ATOM 712 C CA . TYR A 1 86 ? -10.625 -4.389 7.112 1.00 91.50 86 TYR A CA 1
ATOM 713 C C . TYR A 1 86 ? -10.025 -4.737 5.758 1.00 91.50 86 TYR A C 1
ATOM 715 O O . TYR A 1 86 ? -9.230 -5.673 5.657 1.00 91.50 86 TYR A O 1
ATOM 723 N N . GLU A 1 87 ? -10.412 -3.985 4.736 1.00 94.38 87 GLU A N 1
ATOM 724 C CA . GLU A 1 87 ? -9.914 -4.127 3.375 1.00 94.38 87 GLU A CA 1
ATOM 725 C C . GLU A 1 87 ? -8.887 -3.033 3.069 1.00 94.38 87 GLU A C 1
ATOM 727 O O . GLU A 1 87 ? -9.047 -1.862 3.435 1.00 94.38 87 GLU A O 1
ATOM 732 N N . PHE A 1 88 ? -7.816 -3.436 2.390 1.00 93.81 88 PHE A N 1
ATOM 733 C CA . PHE A 1 88 ? -6.752 -2.555 1.939 1.00 93.81 88 PHE A CA 1
ATOM 734 C C . PHE A 1 88 ? -6.352 -2.889 0.504 1.00 93.81 88 PHE A C 1
ATOM 736 O O . PHE A 1 88 ? -6.389 -4.053 0.107 1.00 93.81 88 PHE A O 1
ATOM 743 N N . ILE A 1 89 ? -5.895 -1.884 -0.241 1.00 95.06 89 ILE A N 1
ATOM 744 C CA . ILE A 1 89 ? -5.194 -2.067 -1.517 1.00 95.06 89 ILE A CA 1
ATOM 745 C C . ILE A 1 89 ? -3.687 -1.939 -1.276 1.00 95.06 89 ILE A C 1
ATOM 747 O O . ILE A 1 89 ? -3.237 -1.030 -0.574 1.00 95.06 89 ILE A O 1
ATOM 751 N N . GLU A 1 90 ? -2.904 -2.843 -1.866 1.00 92.12 90 GLU A N 1
ATOM 752 C CA . GLU A 1 90 ? -1.439 -2.857 -1.794 1.00 92.12 90 GLU A CA 1
ATOM 753 C C . GLU A 1 90 ? -0.812 -3.206 -3.153 1.00 92.12 90 GLU A C 1
ATOM 755 O O . GLU A 1 90 ? -1.424 -3.918 -3.947 1.00 92.12 90 GLU A O 1
ATOM 760 N N . ALA A 1 91 ? 0.422 -2.754 -3.411 1.00 90.19 91 ALA A N 1
ATOM 761 C CA . ALA A 1 91 ? 1.259 -3.310 -4.480 1.00 90.19 91 ALA A CA 1
ATOM 762 C C . ALA A 1 91 ? 2.265 -4.294 -3.875 1.00 90.19 91 ALA A C 1
ATOM 764 O O . ALA A 1 91 ? 3.222 -3.902 -3.202 1.00 90.19 91 ALA A O 1
ATOM 765 N N . HIS A 1 92 ? 2.046 -5.583 -4.113 1.00 85.00 92 HIS A N 1
ATOM 766 C CA . HIS A 1 92 ? 2.772 -6.669 -3.471 1.00 85.00 92 HIS A CA 1
ATOM 767 C C . HIS A 1 92 ? 3.780 -7.336 -4.414 1.00 85.00 92 HIS A C 1
ATOM 769 O O . HIS A 1 92 ? 3.462 -7.696 -5.551 1.00 85.00 92 HIS A O 1
ATOM 775 N N . GLY A 1 93 ? 4.983 -7.607 -3.896 1.00 74.94 93 GLY A N 1
ATOM 776 C CA . GLY A 1 93 ? 6.011 -8.376 -4.600 1.00 74.94 93 GLY A CA 1
ATOM 777 C C . GLY A 1 93 ? 5.490 -9.754 -5.014 1.00 74.94 93 GLY A C 1
ATOM 778 O O . GLY A 1 93 ? 5.176 -10.580 -4.163 1.00 74.94 93 GLY A O 1
ATOM 779 N N . GLY A 1 94 ? 5.328 -9.994 -6.315 1.00 74.81 94 GLY A N 1
ATOM 780 C CA . GLY A 1 94 ? 4.848 -11.273 -6.857 1.00 74.81 94 GLY A CA 1
ATOM 781 C C . GLY A 1 94 ? 3.327 -11.466 -6.912 1.00 74.81 94 GLY A C 1
ATOM 782 O O . GLY A 1 94 ? 2.888 -12.512 -7.374 1.00 74.81 94 GLY A O 1
ATOM 783 N N . ARG A 1 95 ? 2.522 -10.487 -6.472 1.00 81.12 95 ARG A N 1
ATOM 784 C CA . ARG A 1 95 ? 1.057 -10.490 -6.685 1.00 81.12 95 ARG A CA 1
ATOM 785 C C . ARG A 1 95 ? 0.548 -9.264 -7.449 1.00 81.12 95 ARG A C 1
ATOM 787 O O . ARG A 1 95 ? -0.622 -9.236 -7.798 1.00 81.12 95 ARG A O 1
ATOM 794 N N . GLY A 1 96 ? 1.404 -8.271 -7.701 1.00 86.38 96 GLY A N 1
ATOM 795 C CA . GLY A 1 96 ? 0.996 -7.001 -8.301 1.00 86.38 96 GLY A CA 1
ATOM 796 C C . GLY A 1 96 ? 0.099 -6.192 -7.365 1.00 86.38 96 GLY A C 1
ATOM 797 O O . GLY A 1 96 ? 0.201 -6.317 -6.141 1.00 86.38 96 GLY A O 1
ATOM 798 N N . VAL A 1 97 ? -0.755 -5.341 -7.937 1.00 90.62 97 VAL A N 1
ATOM 799 C CA . VAL A 1 97 ? -1.734 -4.571 -7.162 1.00 90.62 97 VAL A CA 1
ATOM 800 C C . VAL A 1 97 ? -2.917 -5.460 -6.817 1.00 90.62 97 VAL A C 1
ATOM 802 O O . VAL A 1 97 ? -3.560 -6.025 -7.699 1.00 90.62 97 VAL A O 1
ATOM 805 N N . THR A 1 98 ? -3.206 -5.592 -5.528 1.00 92.81 98 THR A N 1
ATOM 806 C CA . THR A 1 98 ? -4.194 -6.547 -5.032 1.00 92.81 98 THR A CA 1
ATOM 807 C C . THR A 1 98 ? -4.879 -6.040 -3.771 1.00 92.81 98 THR A C 1
ATOM 809 O O . THR A 1 98 ? -4.399 -5.119 -3.104 1.00 92.81 98 THR A O 1
ATOM 812 N N . TYR A 1 99 ? -6.001 -6.672 -3.439 1.00 94.31 99 TYR A N 1
ATOM 813 C CA . TYR A 1 99 ? -6.643 -6.499 -2.149 1.00 94.31 99 TYR A CA 1
ATOM 814 C C . TYR A 1 99 ? -6.012 -7.400 -1.093 1.00 94.31 99 TYR A C 1
ATOM 816 O O . TYR A 1 99 ? -5.651 -8.553 -1.342 1.00 94.31 99 TYR A O 1
ATOM 824 N N . THR A 1 100 ? -5.928 -6.874 0.120 1.00 91.88 100 THR A N 1
ATOM 825 C CA . THR A 1 100 ? -5.536 -7.624 1.305 1.00 91.88 100 THR A CA 1
ATOM 826 C C . THR A 1 100 ? -6.491 -7.332 2.448 1.00 91.88 100 THR A C 1
ATOM 828 O O . THR A 1 100 ? -7.073 -6.248 2.540 1.00 91.88 100 THR A O 1
ATOM 831 N N . TYR A 1 101 ? -6.681 -8.330 3.301 1.00 92.25 101 TYR A N 1
ATOM 832 C CA . TYR A 1 101 ? -7.738 -8.342 4.298 1.00 92.25 101 TYR A CA 1
ATOM 833 C C . TYR A 1 101 ? -7.157 -8.678 5.659 1.00 92.25 101 TYR A C 1
ATOM 835 O O . TYR A 1 101 ? -6.465 -9.687 5.812 1.00 92.25 101 TYR A O 1
ATOM 843 N N . TYR A 1 102 ? -7.485 -7.861 6.655 1.00 88.06 102 TYR A N 1
ATOM 844 C CA . TYR A 1 102 ? -7.077 -8.104 8.031 1.00 88.06 102 TYR A CA 1
ATOM 845 C C . TYR A 1 102 ? -8.245 -7.940 8.977 1.00 88.06 102 TYR A C 1
ATOM 847 O O . TYR A 1 102 ? -8.934 -6.927 8.975 1.00 88.06 102 TYR A O 1
ATOM 855 N N . THR A 1 103 ? -8.430 -8.916 9.850 1.00 87.44 103 THR A N 1
ATOM 856 C CA . THR A 1 103 ? -9.296 -8.738 11.011 1.00 87.44 103 THR A CA 1
ATOM 857 C C . THR A 1 103 ? -8.696 -7.709 11.966 1.00 87.44 103 THR A C 1
ATOM 859 O O . THR A 1 103 ? -7.476 -7.550 12.061 1.00 87.44 103 THR A O 1
ATOM 862 N N . GLU A 1 104 ? -9.547 -7.054 12.748 1.00 81.56 104 GLU A N 1
ATOM 863 C CA . GLU A 1 104 ? -9.113 -6.183 13.842 1.00 81.56 104 GLU A CA 1
ATOM 864 C C . GLU A 1 104 ? -8.151 -6.892 14.807 1.00 81.56 104 GLU A C 1
ATOM 866 O O . GLU A 1 104 ? -7.193 -6.293 15.294 1.00 81.56 104 GLU A O 1
ATOM 871 N N . GLN A 1 105 ? -8.369 -8.186 15.051 1.00 82.19 105 GLN A N 1
ATOM 872 C CA . GLN A 1 105 ? -7.483 -8.987 15.885 1.00 82.19 105 GLN A CA 1
ATOM 873 C C . GLN A 1 105 ? -6.101 -9.167 15.243 1.00 82.19 105 GLN A C 1
ATOM 875 O O . GLN A 1 105 ? -5.101 -8.949 15.920 1.00 82.19 105 GLN A O 1
ATOM 880 N N . GLN A 1 106 ? -6.023 -9.515 13.954 1.00 80.31 106 GLN A N 1
ATOM 881 C CA . GLN A 1 106 ? -4.742 -9.641 13.245 1.00 80.31 106 GLN A CA 1
ATOM 882 C C . GLN A 1 106 ? -3.982 -8.322 13.224 1.00 80.31 106 GLN A C 1
ATOM 884 O O . GLN A 1 106 ? -2.774 -8.316 13.418 1.00 80.31 106 GLN A O 1
ATOM 889 N N . ILE A 1 107 ? -4.690 -7.213 13.031 1.00 76.44 107 ILE A N 1
ATOM 890 C CA . ILE A 1 107 ? -4.112 -5.877 13.109 1.00 76.44 107 ILE A CA 1
ATOM 891 C C . ILE A 1 107 ? -3.448 -5.625 14.471 1.00 76.44 107 ILE A C 1
ATOM 893 O O . ILE A 1 107 ? -2.318 -5.147 14.509 1.00 76.44 107 ILE A O 1
ATOM 897 N N . LYS A 1 108 ? -4.130 -5.977 15.569 1.00 73.81 108 LYS A N 1
ATOM 898 C CA . LYS A 1 108 ? -3.630 -5.798 16.943 1.00 73.81 108 LYS A CA 1
ATOM 899 C C . LYS A 1 108 ? -2.511 -6.772 17.321 1.00 73.81 108 LYS A C 1
ATOM 901 O O . LYS A 1 108 ? -1.731 -6.464 18.209 1.00 73.81 108 LYS A O 1
ATOM 906 N N . GLN A 1 109 ? -2.480 -7.961 16.719 1.00 70.19 109 GLN A N 1
ATOM 907 C CA . GLN A 1 109 ? -1.539 -9.031 17.075 1.00 70.19 109 GLN A CA 1
ATOM 908 C C . GLN A 1 109 ? -0.254 -9.028 16.246 1.00 70.19 109 GLN A C 1
ATOM 910 O O . GLN A 1 109 ? 0.781 -9.449 16.746 1.00 70.19 109 GLN A O 1
ATOM 915 N N . ASN A 1 110 ? -0.327 -8.613 14.981 1.00 62.34 110 ASN A N 1
ATOM 916 C CA . ASN A 1 110 ? 0.796 -8.676 14.045 1.00 62.34 110 ASN A CA 1
ATOM 917 C C . ASN A 1 110 ? 1.555 -7.344 13.931 1.00 62.34 110 ASN A C 1
ATOM 919 O O . ASN A 1 110 ? 2.312 -7.181 12.977 1.00 62.34 110 ASN A O 1
ATOM 923 N N . ASP A 1 111 ? 1.318 -6.375 14.829 1.00 60.94 111 ASP A N 1
ATOM 924 C CA . ASP A 1 111 ? 1.975 -5.059 14.781 1.00 60.94 111 ASP A CA 1
ATOM 925 C C . ASP A 1 111 ? 1.840 -4.380 13.391 1.00 60.94 111 ASP A C 1
ATOM 927 O O . ASP A 1 111 ? 2.684 -3.620 12.910 1.00 60.94 111 ASP A O 1
ATOM 931 N N . LEU A 1 112 ? 0.732 -4.679 12.695 1.00 55.78 112 LEU A N 1
ATOM 932 C CA . LEU A 1 112 ? 0.467 -4.214 11.326 1.00 55.78 112 LEU A CA 1
ATOM 933 C C . LEU A 1 112 ? 0.159 -2.718 11.272 1.00 55.78 112 LEU A C 1
ATOM 935 O O . LEU A 1 112 ? 0.141 -2.142 10.191 1.00 55.78 112 LEU A O 1
ATOM 939 N N . LEU A 1 113 ? -0.128 -2.113 12.425 1.00 55.31 113 LEU A N 1
ATOM 940 C CA . LEU A 1 113 ? -0.467 -0.702 12.587 1.00 55.31 113 LEU A CA 1
ATOM 941 C C . LEU A 1 113 ? 0.638 0.076 13.295 1.00 55.31 113 LEU A C 1
ATOM 943 O O . LEU A 1 113 ? 0.357 1.050 13.994 1.00 55.31 113 LEU A O 1
ATOM 947 N N . ASN A 1 114 ? 1.898 -0.313 13.107 1.00 51.50 114 ASN A N 1
ATOM 948 C CA . ASN A 1 114 ? 2.978 0.376 13.802 1.00 51.50 114 ASN A CA 1
ATOM 949 C C . ASN A 1 114 ? 3.080 1.856 13.422 1.00 51.50 114 ASN A C 1
ATOM 951 O O . ASN A 1 114 ? 3.487 2.677 14.240 1.00 51.50 114 ASN A O 1
ATOM 955 N N . PHE A 1 115 ? 2.604 2.209 12.225 1.00 52.53 115 PHE A N 1
ATOM 956 C CA . PHE A 1 115 ? 2.389 3.587 11.816 1.00 52.53 115 PHE A CA 1
ATOM 957 C C . PHE A 1 115 ? 1.158 3.636 10.915 1.00 52.53 115 PHE A C 1
ATOM 959 O O . PHE A 1 115 ? 1.172 3.121 9.804 1.00 52.53 115 PHE A O 1
ATOM 966 N N . ALA A 1 116 ? 0.062 4.236 11.363 1.00 50.84 116 ALA A N 1
ATOM 967 C CA . ALA A 1 116 ? -0.917 4.761 10.419 1.00 50.84 116 ALA A CA 1
ATOM 968 C C . ALA A 1 116 ? -0.491 6.201 10.134 1.00 50.84 116 ALA A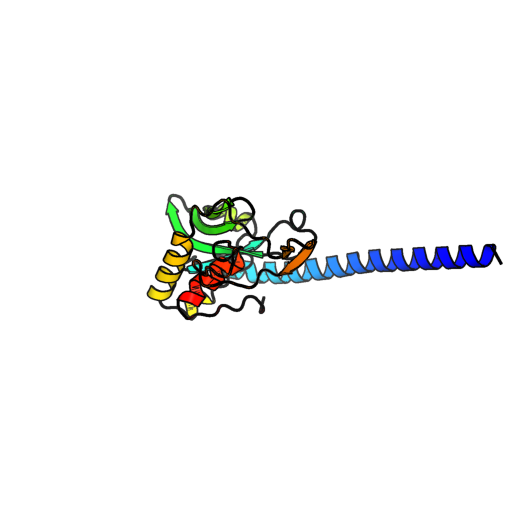 C 1
ATOM 970 O O . ALA A 1 116 ? -0.659 7.068 10.995 1.00 50.84 116 ALA A O 1
ATOM 971 N N . HIS A 1 117 ? 0.084 6.466 8.959 1.00 55.19 117 HIS A N 1
ATOM 972 C CA . HIS A 1 117 ? 0.286 7.849 8.538 1.00 55.19 117 HIS A CA 1
ATOM 973 C C . HIS A 1 117 ? -1.072 8.398 8.117 1.00 55.19 117 HIS A C 1
ATOM 975 O O . HIS A 1 117 ? -1.569 8.161 7.020 1.00 55.19 117 HIS A O 1
ATOM 981 N N . ARG A 1 118 ? -1.678 9.147 9.034 1.00 60.34 118 ARG A N 1
ATOM 982 C CA . ARG A 1 118 ? -2.974 9.812 8.844 1.00 60.34 118 ARG A CA 1
ATOM 983 C C . ARG A 1 118 ? -2.865 11.150 8.118 1.00 60.34 118 ARG A C 1
ATOM 985 O O . ARG A 1 118 ? -3.858 11.865 8.036 1.00 60.34 118 ARG A O 1
ATOM 992 N N . LEU A 1 119 ? -1.682 11.474 7.587 1.00 52.84 119 LEU A N 1
ATOM 993 C CA . LEU A 1 119 ? -1.392 12.728 6.882 1.00 52.84 119 LEU A CA 1
ATOM 994 C C . LEU A 1 119 ? -2.393 13.008 5.753 1.00 52.84 119 LEU A C 1
ATOM 996 O O . LEU A 1 119 ? -2.748 14.161 5.530 1.00 52.84 119 LEU A O 1
ATOM 1000 N N . THR A 1 120 ? -2.916 11.969 5.098 1.00 55.31 120 THR A N 1
ATOM 1001 C CA . THR A 1 120 ? -3.930 12.104 4.043 1.00 55.31 120 THR A CA 1
ATOM 1002 C C . THR A 1 120 ? -5.248 12.666 4.573 1.00 55.31 120 THR A C 1
ATOM 1004 O O . THR A 1 120 ? -5.852 13.517 3.930 1.00 55.31 120 THR A O 1
ATOM 1007 N N . ARG A 1 121 ? -5.681 12.275 5.776 1.00 59.25 121 ARG A N 1
ATOM 1008 C CA . ARG A 1 121 ? -6.986 12.652 6.341 1.00 59.25 121 ARG A CA 1
ATOM 1009 C C . ARG A 1 121 ? -7.085 14.132 6.714 1.00 59.25 121 ARG A C 1
ATOM 1011 O O . ARG A 1 121 ? -8.153 14.717 6.593 1.00 59.25 121 ARG A O 1
ATOM 1018 N N . GLU A 1 122 ? -6.003 14.722 7.210 1.00 60.91 122 GLU A N 1
ATOM 1019 C CA . GLU A 1 122 ? -6.008 16.126 7.651 1.00 60.91 122 GLU A CA 1
ATOM 1020 C C . GLU A 1 122 ? -5.868 17.108 6.484 1.00 60.91 122 GLU A C 1
ATOM 1022 O O . GLU A 1 122 ? -6.224 18.277 6.613 1.00 60.91 122 GLU A O 1
ATOM 1027 N N . THR A 1 123 ? -5.376 16.627 5.342 1.00 65.00 123 THR A N 1
ATOM 1028 C CA . THR A 1 123 ? -4.999 17.465 4.198 1.00 65.00 123 THR A CA 1
ATOM 1029 C C . THR A 1 123 ? -5.859 17.242 2.951 1.00 65.00 123 THR A C 1
ATOM 1031 O O . THR A 1 123 ? -5.755 18.027 2.011 1.00 65.00 123 THR A O 1
ATOM 1034 N N . SER A 1 124 ? -6.736 16.227 2.938 1.00 76.94 124 SER A N 1
ATOM 1035 C CA . SER A 1 124 ? -7.515 15.830 1.752 1.00 76.94 124 SER A CA 1
ATOM 1036 C C . SER A 1 124 ? -9.025 15.945 1.959 1.00 76.94 124 SER A C 1
ATOM 1038 O O . SER A 1 124 ? -9.549 15.620 3.024 1.00 76.94 124 SER A O 1
ATOM 1040 N N . SER A 1 125 ? -9.745 16.345 0.908 1.00 87.12 125 SER A N 1
ATOM 1041 C CA . SER A 1 125 ? -11.205 16.222 0.849 1.00 87.12 125 SER A CA 1
ATOM 1042 C C . SER A 1 125 ? -11.632 14.763 0.632 1.00 87.12 125 SER A C 1
ATOM 1044 O O . SER A 1 125 ? -10.846 13.927 0.184 1.00 87.12 125 SER A O 1
ATOM 1046 N N . GLU A 1 126 ? -12.902 14.456 0.907 1.00 89.00 126 GLU A N 1
ATOM 1047 C CA . GLU A 1 126 ? -13.486 13.137 0.613 1.00 89.00 126 GLU A CA 1
ATOM 1048 C C . GLU A 1 126 ? -13.397 12.793 -0.884 1.00 89.00 126 GLU A C 1
ATOM 1050 O O . GLU A 1 126 ? -13.081 11.664 -1.238 1.00 89.00 126 GLU A O 1
ATOM 1055 N N . GLU A 1 127 ? -13.564 13.788 -1.761 1.00 91.81 127 GLU A N 1
ATOM 1056 C CA . GLU A 1 127 ? -13.389 13.635 -3.210 1.00 91.81 127 GLU A CA 1
ATOM 1057 C C . GLU A 1 127 ? -11.963 13.202 -3.584 1.00 91.81 127 GLU A C 1
ATOM 1059 O O . GLU A 1 127 ? -11.788 12.275 -4.372 1.00 91.81 127 GLU A O 1
ATOM 1064 N N . ILE A 1 128 ? -10.937 13.822 -2.987 1.00 90.62 128 ILE A N 1
ATOM 1065 C CA . ILE A 1 128 ? -9.536 13.445 -3.226 1.00 90.62 128 ILE A CA 1
ATOM 1066 C C . ILE A 1 128 ? -9.280 12.004 -2.774 1.00 90.62 128 ILE A C 1
ATOM 1068 O O . ILE A 1 128 ? -8.623 11.243 -3.483 1.00 90.62 128 ILE A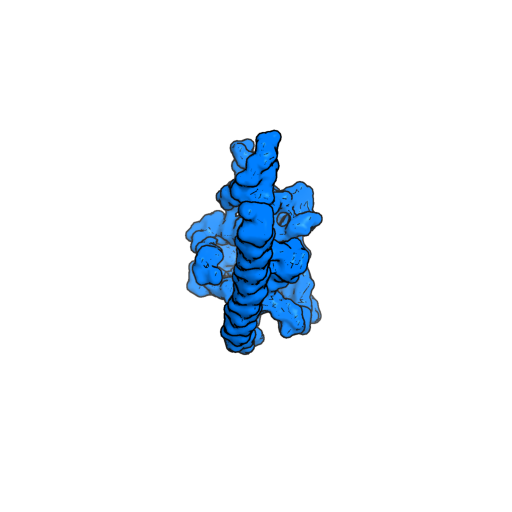 O 1
ATOM 1072 N N . ILE A 1 129 ? -9.818 11.620 -1.614 1.00 91.62 129 ILE A N 1
ATOM 1073 C CA . ILE A 1 129 ? -9.683 10.261 -1.081 1.00 91.62 129 ILE A CA 1
ATOM 1074 C C . ILE A 1 129 ? -10.333 9.242 -2.021 1.00 91.62 129 ILE A C 1
ATOM 1076 O O . ILE A 1 129 ? -9.705 8.240 -2.363 1.00 91.62 129 ILE A O 1
ATOM 1080 N N . GLU A 1 130 ? -11.566 9.489 -2.464 1.00 93.88 130 GLU A N 1
ATOM 1081 C CA . GLU A 1 130 ? -12.274 8.578 -3.365 1.00 93.88 130 GLU A CA 1
ATOM 1082 C C . GLU A 1 130 ? -11.579 8.493 -4.734 1.00 93.88 130 GLU A C 1
ATOM 1084 O O . GLU A 1 130 ? -11.394 7.395 -5.256 1.00 93.88 130 GLU A O 1
ATOM 1089 N N . ASN A 1 131 ? -11.074 9.601 -5.286 1.00 94.56 131 ASN A N 1
ATOM 1090 C CA . ASN A 1 131 ? -10.322 9.568 -6.544 1.00 94.56 131 ASN A CA 1
ATOM 1091 C C . ASN A 1 131 ? -8.972 8.841 -6.418 1.00 94.56 131 ASN A C 1
ATOM 1093 O O . ASN A 1 131 ? -8.581 8.108 -7.331 1.00 94.56 131 ASN A O 1
ATOM 1097 N N . ALA A 1 132 ? -8.269 8.986 -5.291 1.00 93.31 132 ALA A N 1
ATOM 1098 C CA . ALA A 1 132 ? -7.048 8.228 -5.017 1.00 93.31 132 ALA A CA 1
ATOM 1099 C C . ALA A 1 132 ? -7.339 6.718 -4.910 1.00 93.31 132 ALA A C 1
ATOM 1101 O O . ALA A 1 132 ? -6.611 5.894 -5.471 1.00 93.31 132 ALA A O 1
ATOM 1102 N N . LEU A 1 133 ? -8.442 6.343 -4.255 1.00 94.50 133 LEU A N 1
ATOM 1103 C CA . LEU A 1 133 ? -8.905 4.956 -4.182 1.00 94.50 133 LEU A CA 1
ATOM 1104 C C . LEU A 1 133 ? -9.290 4.407 -5.560 1.00 94.50 133 LEU A C 1
ATOM 1106 O O . LEU A 1 133 ? -8.891 3.293 -5.894 1.00 94.50 133 LEU A O 1
ATOM 1110 N N . LEU A 1 134 ? -10.003 5.186 -6.380 1.00 95.31 134 LEU A N 1
ATOM 1111 C CA . LEU A 1 134 ? -10.337 4.821 -7.760 1.00 95.31 134 LEU A CA 1
ATOM 1112 C C . LEU A 1 134 ? -9.078 4.612 -8.606 1.00 95.31 134 LEU A C 1
ATOM 1114 O O . LEU A 1 134 ? -9.002 3.638 -9.357 1.00 95.31 134 LEU A O 1
ATOM 1118 N N . PHE A 1 135 ? -8.070 5.477 -8.454 1.00 93.81 135 PHE A N 1
ATOM 1119 C CA . PHE A 1 135 ? -6.780 5.293 -9.110 1.00 93.81 135 PHE A CA 1
ATOM 1120 C C . PHE A 1 135 ? -6.154 3.956 -8.707 1.00 93.81 135 PHE A C 1
ATOM 1122 O O . PHE A 1 135 ? -5.867 3.144 -9.586 1.00 93.81 135 PHE A O 1
ATOM 1129 N N . ALA A 1 136 ? -5.995 3.691 -7.408 1.00 93.69 136 ALA A N 1
ATOM 1130 C CA . ALA A 1 136 ? -5.377 2.457 -6.922 1.00 93.69 136 ALA A CA 1
ATOM 1131 C C . ALA A 1 136 ? -6.165 1.206 -7.356 1.00 93.69 136 ALA A C 1
ATOM 1133 O O . ALA A 1 136 ? -5.581 0.237 -7.837 1.00 93.69 136 ALA A O 1
ATOM 1134 N N . HIS A 1 137 ? -7.496 1.253 -7.273 1.00 94.56 137 HIS A N 1
ATOM 1135 C CA . HIS A 1 137 ? -8.387 0.181 -7.716 1.00 94.56 137 HIS A CA 1
ATOM 1136 C C . HIS A 1 137 ? -8.248 -0.101 -9.215 1.00 94.56 137 HIS A C 1
ATOM 1138 O O . HIS A 1 137 ? -8.176 -1.250 -9.639 1.00 94.56 137 HIS A O 1
ATOM 1144 N N . SER A 1 138 ? -8.126 0.941 -10.039 1.00 91.94 138 SER A N 1
ATOM 1145 C CA . SER A 1 138 ? -7.950 0.793 -11.489 1.00 91.94 138 SER A CA 1
ATOM 1146 C C . SER A 1 138 ? -6.605 0.170 -11.902 1.00 91.94 138 SER A C 1
ATOM 1148 O O . SER A 1 138 ? -6.333 0.027 -13.100 1.00 91.94 138 SER A O 1
ATOM 1150 N N . ARG A 1 139 ? -5.732 -0.157 -10.938 1.00 90.50 139 ARG A N 1
ATOM 1151 C CA . ARG A 1 139 ? -4.473 -0.889 -11.142 1.00 90.50 139 ARG A CA 1
ATOM 1152 C C . ARG A 1 139 ? -4.563 -2.372 -10.777 1.00 90.50 139 ARG A C 1
ATOM 1154 O O . ARG A 1 139 ? -3.588 -3.084 -11.005 1.00 90.50 139 ARG A O 1
ATOM 1161 N N . LEU A 1 140 ? -5.695 -2.843 -10.247 1.00 89.81 140 LEU A N 1
ATOM 1162 C CA . LEU A 1 140 ? -5.926 -4.267 -9.988 1.00 89.81 140 LEU A CA 1
ATOM 1163 C C . LEU A 1 140 ? -5.729 -5.107 -11.259 1.00 89.81 140 LEU A C 1
ATOM 1165 O O . LEU A 1 140 ? -5.872 -4.616 -12.380 1.00 89.81 140 LEU A O 1
ATOM 1169 N N . ASP A 1 141 ? -5.373 -6.377 -11.066 1.00 73.06 141 ASP A N 1
ATOM 1170 C CA . ASP A 1 141 ? -5.127 -7.372 -12.119 1.00 73.06 141 ASP A CA 1
ATOM 1171 C C . ASP A 1 141 ? -3.944 -7.079 -13.054 1.00 73.06 141 ASP A C 1
ATOM 1173 O O . ASP A 1 141 ? -3.679 -7.823 -14.000 1.00 73.06 141 ASP A O 1
ATOM 1177 N N . GLN A 1 142 ? -3.122 -6.078 -12.732 1.00 71.06 142 GLN A N 1
ATOM 1178 C CA . GLN A 1 142 ? -1.793 -5.886 -13.325 1.00 71.06 142 GLN A CA 1
ATOM 1179 C C . GLN A 1 142 ? -0.762 -6.828 -12.658 1.00 71.06 142 GLN A C 1
ATOM 1181 O O . GLN A 1 142 ? 0.345 -6.427 -12.301 1.00 71.06 142 GLN A O 1
ATOM 1186 N N . ASN A 1 143 ? -1.145 -8.096 -12.454 1.00 55.66 143 ASN A N 1
ATOM 1187 C CA . ASN A 1 143 ? -0.505 -9.055 -11.538 1.00 55.66 143 ASN A CA 1
ATOM 1188 C C . ASN A 1 143 ? 0.901 -9.518 -11.977 1.00 55.66 143 ASN A C 1
ATOM 1190 O O . ASN A 1 143 ? 1.685 -9.965 -11.142 1.00 55.66 143 ASN A O 1
ATOM 1194 N N . ASP A 1 144 ? 1.268 -9.324 -13.246 1.00 55.31 144 ASP A N 1
ATOM 1195 C CA . ASP A 1 144 ? 2.568 -9.738 -13.807 1.00 55.31 144 ASP A CA 1
ATOM 1196 C C . ASP A 1 144 ? 3.678 -8.674 -13.654 1.00 55.31 144 ASP A C 1
ATOM 1198 O O . ASP A 1 144 ? 4.744 -8.765 -14.267 1.00 55.31 144 ASP A O 1
ATOM 1202 N N . LYS A 1 145 ? 3.420 -7.604 -12.892 1.00 58.41 145 LYS A N 1
ATOM 1203 C CA . LYS A 1 145 ? 4.119 -6.320 -13.051 1.00 58.41 145 LYS A CA 1
ATOM 1204 C C . LYS A 1 145 ? 4.573 -5.683 -11.739 1.00 58.41 145 LYS A C 1
ATOM 1206 O O . LYS A 1 145 ? 4.467 -4.477 -11.549 1.00 58.41 145 LYS A O 1
ATOM 1211 N N . PHE A 1 146 ? 5.128 -6.472 -10.826 1.00 65.19 146 PHE A N 1
ATOM 1212 C CA . PHE A 1 146 ? 5.920 -5.884 -9.747 1.00 65.19 146 PHE A CA 1
ATOM 1213 C C . PHE A 1 146 ? 7.278 -5.433 -10.296 1.00 65.19 146 PHE A C 1
ATOM 1215 O O . PHE A 1 146 ? 7.982 -6.227 -10.924 1.00 65.19 146 PHE A O 1
ATOM 1222 N N . VAL A 1 147 ? 7.659 -4.182 -10.034 1.00 64.06 147 VAL A N 1
ATOM 1223 C CA . VAL A 1 147 ? 9.047 -3.737 -10.196 1.00 64.06 147 VAL A CA 1
ATOM 1224 C C . VAL A 1 147 ? 9.679 -3.646 -8.822 1.00 64.06 147 VAL A C 1
ATOM 1226 O O . VAL A 1 147 ? 9.189 -2.898 -7.976 1.00 64.06 147 VAL A O 1
ATOM 1229 N N . PRO A 1 148 ? 10.751 -4.410 -8.559 1.00 63.38 148 PRO A N 1
ATOM 1230 C CA . PRO A 1 148 ? 11.556 -4.148 -7.383 1.00 63.38 148 PRO A CA 1
ATOM 1231 C C . PRO A 1 148 ? 12.122 -2.727 -7.478 1.00 63.38 148 PRO A C 1
ATOM 1233 O O . PRO A 1 148 ? 12.549 -2.298 -8.546 1.00 63.38 148 PRO A O 1
ATOM 1236 N N . LEU A 1 149 ? 12.166 -2.025 -6.339 1.00 64.94 149 LEU A N 1
ATOM 1237 C CA . LEU A 1 149 ? 12.727 -0.669 -6.202 1.00 64.94 149 LEU A CA 1
ATOM 1238 C C . LEU A 1 149 ? 14.102 -0.522 -6.876 1.00 64.94 149 LEU A C 1
ATOM 1240 O O . LEU A 1 149 ? 14.470 0.549 -7.356 1.00 64.94 149 LEU A O 1
ATOM 1244 N N . PHE A 1 150 ? 14.837 -1.633 -6.923 1.00 64.19 150 PHE A N 1
ATOM 1245 C CA . PHE A 1 150 ? 16.047 -1.788 -7.700 1.00 64.19 150 PHE A CA 1
ATOM 1246 C C . PHE A 1 150 ? 15.877 -2.909 -8.720 1.00 64.19 150 PHE A C 1
ATOM 1248 O O . PHE A 1 150 ? 15.511 -4.026 -8.354 1.00 64.19 150 PHE A O 1
ATOM 1255 N N . TYR A 1 151 ? 16.210 -2.641 -9.977 1.00 65.62 151 TYR A N 1
ATOM 1256 C CA . TYR A 1 151 ? 16.239 -3.642 -11.040 1.00 65.62 151 TYR A CA 1
ATOM 1257 C C . TYR A 1 151 ? 17.593 -3.617 -11.747 1.00 65.62 151 TYR A C 1
ATOM 1259 O O . TYR A 1 151 ? 18.289 -2.605 -11.744 1.00 65.62 151 TYR A O 1
ATOM 1267 N N . PHE A 1 152 ? 17.989 -4.736 -12.347 1.00 64.00 152 PHE A N 1
ATOM 1268 C CA . PHE A 1 152 ? 19.158 -4.769 -13.222 1.00 64.00 152 PHE A CA 1
ATOM 1269 C C . PHE A 1 152 ? 18.714 -4.447 -14.649 1.00 64.00 152 PHE A C 1
ATOM 1271 O O . PHE A 1 152 ? 17.776 -5.069 -15.150 1.00 64.00 152 PHE A O 1
ATOM 1278 N N . ASN A 1 153 ? 19.353 -3.469 -15.295 1.00 70.69 153 ASN A N 1
ATOM 1279 C CA . ASN A 1 153 ? 19.105 -3.200 -16.713 1.00 70.69 153 ASN A CA 1
ATOM 1280 C C . ASN A 1 153 ? 19.736 -4.291 -17.604 1.00 70.69 153 ASN A C 1
ATOM 1282 O O . ASN A 1 153 ? 20.400 -5.211 -17.126 1.00 70.69 153 ASN A O 1
ATOM 1286 N N . GLU A 1 154 ? 19.561 -4.169 -18.920 1.00 72.50 154 GLU A N 1
ATOM 1287 C CA . GLU A 1 154 ? 20.155 -5.070 -19.923 1.00 72.50 154 GLU A CA 1
ATOM 1288 C C . GLU A 1 154 ? 21.691 -5.175 -19.851 1.00 72.50 154 GLU A C 1
ATOM 1290 O O . GLU A 1 154 ? 22.263 -6.173 -20.283 1.00 72.50 154 GLU A O 1
ATOM 1295 N N . ASN A 1 155 ? 22.350 -4.190 -19.231 1.00 75.38 155 ASN A N 1
ATOM 1296 C CA . ASN A 1 155 ? 23.794 -4.150 -19.003 1.00 75.38 155 ASN A CA 1
ATOM 1297 C C . ASN A 1 155 ? 24.208 -4.672 -17.613 1.00 75.38 155 ASN A C 1
ATOM 1299 O O . ASN A 1 155 ? 25.364 -4.512 -17.227 1.00 75.38 155 ASN A O 1
ATOM 1303 N N . LEU A 1 156 ? 23.291 -5.293 -16.857 1.00 67.19 156 LEU A N 1
ATOM 1304 C CA . LEU A 1 156 ? 23.509 -5.774 -15.484 1.00 67.19 156 LEU A CA 1
ATOM 1305 C C . LEU A 1 156 ? 23.906 -4.670 -14.493 1.00 67.19 156 LEU A C 1
ATOM 1307 O O . LEU A 1 156 ? 24.514 -4.938 -13.455 1.00 67.19 156 LEU A O 1
ATOM 1311 N N . GLU A 1 157 ? 23.537 -3.425 -14.774 1.00 67.00 157 GLU A N 1
ATOM 1312 C CA . GLU A 1 157 ? 23.716 -2.321 -13.841 1.00 67.00 157 GLU A CA 1
ATOM 1313 C C . GLU A 1 157 ? 22.498 -2.229 -12.929 1.00 67.00 157 GLU A C 1
ATOM 1315 O O . GLU A 1 157 ? 21.357 -2.241 -13.399 1.00 67.00 157 GLU A O 1
ATOM 1320 N N . LEU A 1 158 ? 22.740 -2.105 -11.624 1.00 65.12 158 LEU A N 1
ATOM 1321 C CA . LEU A 1 158 ? 21.685 -1.847 -10.654 1.00 65.12 158 LEU A CA 1
ATOM 1322 C C . LEU A 1 158 ? 21.125 -0.440 -10.897 1.00 65.12 158 LEU A C 1
ATOM 1324 O O . LEU A 1 158 ? 21.829 0.558 -10.738 1.00 65.12 158 LEU A O 1
ATOM 1328 N N . ARG A 1 159 ? 19.858 -0.363 -11.290 1.00 63.44 159 ARG A N 1
ATOM 1329 C CA . ARG A 1 159 ? 19.116 0.876 -11.510 1.00 63.44 159 ARG A CA 1
ATOM 1330 C C . ARG A 1 159 ? 18.047 1.035 -10.445 1.00 63.44 159 ARG A C 1
ATOM 1332 O O . ARG A 1 159 ? 17.460 0.059 -9.982 1.00 63.44 159 ARG A O 1
ATOM 1339 N N . TYR A 1 160 ? 17.823 2.285 -10.063 1.00 64.56 160 TYR A N 1
ATOM 1340 C CA . TYR A 1 160 ? 16.692 2.683 -9.241 1.00 64.56 160 TYR A CA 1
ATOM 1341 C C . TYR A 1 160 ? 15.483 2.891 -10.152 1.00 64.56 160 TYR A C 1
ATOM 1343 O O . TYR A 1 160 ? 15.615 3.509 -11.209 1.00 64.56 160 TYR A O 1
ATOM 1351 N N . HIS A 1 161 ? 14.330 2.354 -9.762 1.00 65.56 161 HIS A N 1
ATOM 1352 C CA . HIS A 1 161 ? 13.073 2.643 -10.446 1.00 65.56 161 HIS A CA 1
ATOM 1353 C C . HIS A 1 161 ? 12.598 4.043 -10.050 1.00 65.56 161 HIS A C 1
ATOM 1355 O O . HIS A 1 161 ? 12.255 4.286 -8.890 1.00 65.56 161 HIS A O 1
ATOM 1361 N N . GLU A 1 162 ? 12.649 4.980 -10.999 1.00 67.44 162 GLU A N 1
ATOM 1362 C CA . GLU A 1 162 ? 12.156 6.339 -10.788 1.00 67.44 162 GLU A CA 1
ATOM 1363 C C . GLU A 1 162 ? 10.634 6.310 -10.627 1.00 67.44 162 GLU A C 1
ATOM 1365 O O . GLU A 1 162 ? 9.938 5.610 -11.356 1.00 67.44 162 GLU A O 1
ATOM 1370 N N . LYS A 1 163 ? 10.118 7.056 -9.644 1.00 65.88 163 LYS A N 1
ATOM 1371 C CA . LYS A 1 163 ? 8.681 7.104 -9.355 1.00 65.88 163 LYS A CA 1
ATOM 1372 C C . LYS A 1 163 ? 7.906 7.550 -10.596 1.00 65.88 163 LYS A C 1
ATOM 1374 O O . LYS A 1 163 ? 8.132 8.658 -11.083 1.00 65.88 163 LYS A O 1
ATOM 1379 N N . ASN A 1 164 ? 6.938 6.749 -11.027 1.00 67.81 164 ASN A N 1
ATOM 1380 C CA . ASN A 1 164 ? 6.038 7.078 -12.120 1.00 67.81 164 ASN A CA 1
ATOM 1381 C C . ASN A 1 164 ? 4.611 7.334 -11.608 1.00 67.81 164 ASN A C 1
ATOM 1383 O O . ASN A 1 164 ? 4.042 6.564 -10.839 1.00 67.81 164 ASN A O 1
ATOM 1387 N N . GLN A 1 165 ? 4.024 8.458 -12.022 1.00 70.25 165 GLN A N 1
ATOM 1388 C CA . GLN A 1 165 ? 2.629 8.810 -11.727 1.00 70.25 165 GLN A CA 1
ATOM 1389 C C . GLN A 1 165 ? 1.689 8.555 -12.913 1.00 70.25 165 GLN A C 1
ATOM 1391 O O . GLN A 1 165 ? 0.472 8.518 -12.728 1.00 70.25 165 GLN A O 1
ATOM 1396 N N . ASN A 1 166 ? 2.237 8.393 -14.122 1.00 77.38 166 ASN A N 1
ATOM 1397 C CA . ASN A 1 166 ? 1.499 8.164 -15.353 1.00 77.38 166 ASN A CA 1
ATOM 1398 C C . ASN A 1 166 ? 1.564 6.673 -15.755 1.00 77.38 166 ASN A C 1
ATOM 1400 O O . ASN A 1 166 ? 2.532 6.261 -16.393 1.00 77.38 166 ASN A O 1
ATOM 1404 N N . PRO A 1 167 ? 0.511 5.874 -15.490 1.00 71.31 167 PRO A N 1
ATOM 1405 C CA . PRO A 1 167 ? 0.440 4.454 -15.874 1.00 71.31 167 PRO A CA 1
ATOM 1406 C C . PRO A 1 167 ? 0.550 4.183 -17.382 1.00 71.31 167 PRO A C 1
ATOM 1408 O O . PRO A 1 167 ? 0.691 3.030 -17.787 1.00 71.31 167 PRO A O 1
ATOM 1411 N N . ASN A 1 168 ? 0.384 5.222 -18.203 1.00 77.44 168 ASN A N 1
ATOM 1412 C CA . ASN A 1 168 ? 0.318 5.149 -19.658 1.00 77.44 168 ASN A CA 1
ATOM 1413 C C . ASN A 1 168 ? 1.510 5.865 -20.308 1.00 77.44 168 ASN A C 1
ATOM 1415 O O . ASN A 1 168 ? 1.418 6.269 -21.465 1.00 77.44 168 ASN A O 1
ATOM 1419 N N . ASP A 1 169 ? 2.595 6.099 -19.567 1.00 78.62 169 ASP A N 1
ATOM 1420 C CA . ASP A 1 169 ? 3.817 6.631 -20.157 1.00 78.62 169 ASP A CA 1
ATOM 1421 C C . ASP A 1 169 ? 4.436 5.572 -21.077 1.00 78.62 169 ASP A C 1
ATOM 1423 O O . ASP A 1 169 ? 5.015 4.585 -20.624 1.00 78.62 169 ASP A O 1
ATOM 1427 N N . GLU A 1 170 ? 4.275 5.768 -22.385 1.00 79.81 170 GLU A N 1
ATOM 1428 C CA . GLU A 1 170 ? 4.793 4.867 -23.416 1.00 79.81 170 GLU A CA 1
ATOM 1429 C C . GLU A 1 170 ? 6.326 4.870 -23.491 1.00 79.81 170 GLU A C 1
ATOM 1431 O O . GLU A 1 170 ? 6.916 3.957 -24.072 1.00 79.81 170 GLU A O 1
ATOM 1436 N N . THR A 1 171 ? 6.978 5.886 -22.915 1.00 77.94 171 THR A N 1
ATOM 1437 C CA . THR A 1 171 ? 8.440 5.998 -22.883 1.00 77.94 171 THR A CA 1
ATOM 1438 C C . THR A 1 171 ? 9.062 5.234 -21.719 1.00 77.94 171 THR A C 1
ATOM 1440 O O . THR A 1 171 ? 10.238 4.873 -21.792 1.00 77.94 171 THR A O 1
ATOM 1443 N N . ASP A 1 172 ? 8.270 4.925 -20.688 1.00 73.38 172 ASP A N 1
ATOM 1444 C CA . ASP A 1 172 ? 8.691 4.124 -19.547 1.00 73.38 172 ASP A CA 1
ATOM 1445 C C . ASP A 1 172 ? 8.088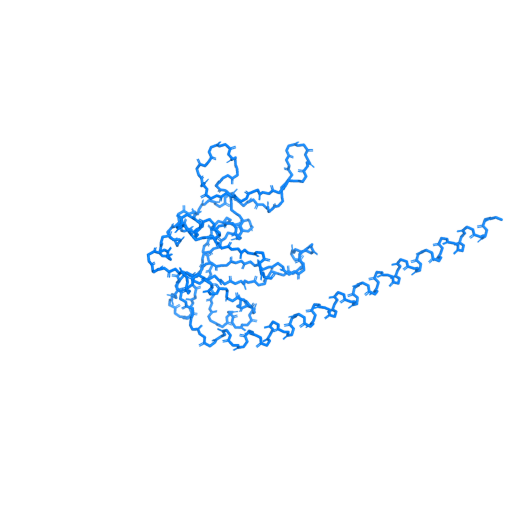 2.705 -19.635 1.00 73.38 172 ASP A C 1
ATOM 1447 O O . ASP A 1 172 ? 6.901 2.503 -19.368 1.00 73.38 172 ASP A O 1
ATOM 1451 N N . PRO A 1 173 ? 8.887 1.671 -19.964 1.00 73.00 173 PRO A N 1
ATOM 1452 C CA . PRO A 1 173 ? 8.410 0.287 -20.033 1.00 73.00 173 PRO A CA 1
ATOM 1453 C C . PRO A 1 173 ? 7.990 -0.284 -18.666 1.00 73.00 173 PRO A C 1
ATOM 1455 O O . PRO A 1 173 ? 7.463 -1.403 -18.590 1.00 73.00 173 PRO A O 1
ATOM 1458 N N . LEU A 1 174 ? 8.256 0.448 -17.582 1.00 74.56 174 LEU A N 1
ATOM 1459 C CA . LEU A 1 174 ? 7.875 0.129 -16.216 1.00 74.56 174 LEU A CA 1
ATOM 1460 C C . LEU A 1 174 ? 6.695 0.987 -15.723 1.00 74.56 174 LEU A C 1
ATOM 1462 O O . LEU A 1 174 ? 6.287 0.821 -14.580 1.00 74.56 174 LEU A O 1
ATOM 1466 N N . SER A 1 175 ? 6.083 1.816 -16.578 1.00 74.00 175 SER A N 1
ATOM 1467 C CA . SER A 1 175 ? 5.045 2.787 -16.190 1.00 74.00 175 SER A CA 1
ATOM 1468 C C . SER A 1 175 ? 3.797 2.191 -15.548 1.00 74.00 175 SER A C 1
ATOM 1470 O O . SER A 1 175 ? 3.144 2.817 -14.719 1.00 74.00 175 SER A O 1
ATOM 1472 N N . ASN A 1 176 ? 3.467 0.950 -15.894 1.00 74.50 176 ASN A N 1
ATOM 1473 C CA . ASN A 1 176 ? 2.353 0.192 -15.321 1.00 74.50 176 ASN A CA 1
ATOM 1474 C C . ASN A 1 176 ? 2.805 -0.859 -14.304 1.00 74.50 176 ASN A C 1
ATOM 1476 O O . ASN A 1 176 ? 2.102 -1.844 -14.066 1.00 74.50 176 ASN A O 1
ATOM 1480 N N . LYS A 1 177 ? 3.999 -0.681 -13.748 1.00 80.62 177 LYS A N 1
ATOM 1481 C CA . LYS A 1 177 ? 4.562 -1.543 -12.726 1.00 80.62 177 LYS A CA 1
ATOM 1482 C C . LYS A 1 177 ? 4.713 -0.732 -11.451 1.00 80.62 177 LYS A C 1
ATOM 1484 O O . LYS A 1 177 ? 5.178 0.396 -11.489 1.00 80.62 177 LYS A O 1
ATOM 1489 N N . TRP A 1 178 ? 4.304 -1.317 -10.333 1.00 83.56 178 TRP A N 1
ATOM 1490 C CA . TRP A 1 178 ? 4.133 -0.574 -9.089 1.00 83.56 178 TRP A CA 1
ATOM 1491 C C . TRP A 1 178 ? 4.876 -1.256 -7.952 1.00 83.56 178 TRP A C 1
ATOM 1493 O O . TRP A 1 178 ? 4.681 -2.454 -7.712 1.00 83.56 178 TRP A O 1
ATOM 1503 N N . TYR A 1 179 ? 5.671 -0.493 -7.204 1.00 83.81 179 TYR A N 1
ATOM 1504 C CA . TYR A 1 179 ? 6.054 -0.885 -5.848 1.00 83.81 179 TYR A CA 1
ATOM 1505 C C . TYR A 1 179 ? 5.143 -0.226 -4.805 1.00 83.81 179 TYR A C 1
ATOM 1507 O O . TYR A 1 179 ? 4.447 0.752 -5.071 1.00 83.81 179 TYR A O 1
ATOM 1515 N N . CYS A 1 180 ? 5.114 -0.804 -3.603 1.00 86.50 180 CYS A N 1
ATOM 1516 C CA . CYS A 1 180 ? 4.143 -0.476 -2.553 1.00 86.50 180 CYS A CA 1
ATOM 1517 C C . CYS A 1 180 ? 3.990 1.026 -2.246 1.00 86.50 180 CYS A C 1
ATOM 1519 O O . CYS A 1 180 ? 2.869 1.531 -2.236 1.00 86.50 180 CYS A O 1
ATOM 1521 N N . THR A 1 181 ? 5.088 1.760 -2.050 1.00 86.81 181 THR A N 1
ATOM 1522 C CA . THR A 1 181 ? 5.053 3.208 -1.785 1.00 86.81 181 THR A CA 1
ATOM 1523 C C . THR A 1 181 ? 4.740 4.041 -3.028 1.00 86.81 181 THR A C 1
ATOM 1525 O O . THR A 1 181 ? 4.074 5.065 -2.907 1.00 86.81 181 THR A O 1
ATOM 1528 N N . GLU A 1 182 ? 5.156 3.615 -4.222 1.00 86.56 182 GLU A N 1
ATOM 1529 C CA . GLU A 1 182 ? 4.862 4.316 -5.479 1.00 86.56 182 GLU A CA 1
ATOM 1530 C C . GLU A 1 182 ? 3.383 4.288 -5.835 1.00 86.56 182 GLU A C 1
ATOM 1532 O O . GLU A 1 182 ? 2.846 5.330 -6.194 1.00 86.56 182 GLU A O 1
ATOM 1537 N N . LEU A 1 183 ? 2.705 3.145 -5.679 1.00 90.88 183 LEU A N 1
ATOM 1538 C CA . LEU A 1 183 ? 1.264 3.055 -5.935 1.00 90.88 183 LEU A CA 1
ATOM 1539 C C . LEU A 1 183 ? 0.497 4.104 -5.123 1.00 90.88 183 LEU A C 1
ATOM 1541 O O . LEU A 1 183 ? -0.357 4.812 -5.653 1.00 90.88 183 LEU A O 1
ATOM 1545 N N . ILE A 1 184 ? 0.813 4.199 -3.831 1.00 91.12 184 ILE A N 1
ATOM 1546 C CA . ILE A 1 184 ? 0.133 5.111 -2.912 1.00 91.12 184 ILE A CA 1
ATOM 1547 C C . ILE A 1 184 ? 0.551 6.554 -3.190 1.00 91.12 184 ILE A C 1
ATOM 1549 O O . ILE A 1 184 ? -0.311 7.426 -3.240 1.00 91.12 184 ILE A O 1
ATOM 1553 N N . TRP A 1 185 ? 1.837 6.814 -3.445 1.00 89.81 185 TRP A N 1
ATOM 1554 C CA . TRP A 1 185 ? 2.300 8.135 -3.876 1.00 89.81 185 TRP A CA 1
ATOM 1555 C C . TRP A 1 185 ? 1.545 8.605 -5.125 1.00 89.81 185 TRP A C 1
ATOM 1557 O O . TRP A 1 185 ? 0.954 9.680 -5.114 1.00 89.81 185 TRP A O 1
ATOM 1567 N N . ALA A 1 186 ? 1.507 7.786 -6.178 1.00 89.88 186 ALA A N 1
ATOM 1568 C CA . ALA A 1 186 ? 0.870 8.122 -7.444 1.00 89.88 186 ALA A CA 1
ATOM 1569 C C . ALA A 1 186 ? -0.643 8.307 -7.299 1.00 89.88 186 ALA A C 1
ATOM 1571 O O . ALA A 1 186 ? -1.203 9.204 -7.931 1.00 89.88 186 ALA A O 1
ATOM 1572 N N . ALA A 1 187 ? -1.298 7.513 -6.443 1.00 91.81 187 ALA A N 1
ATOM 1573 C CA . ALA A 1 187 ? -2.723 7.650 -6.159 1.00 91.81 187 ALA A CA 1
ATOM 1574 C C . ALA A 1 187 ? -3.080 9.057 -5.666 1.00 91.81 187 ALA A C 1
ATOM 1576 O O . ALA A 1 187 ? -4.040 9.640 -6.164 1.00 91.81 187 ALA A O 1
ATOM 1577 N N . PHE A 1 188 ? -2.289 9.623 -4.749 1.00 90.69 188 PHE A N 1
ATOM 1578 C CA . PHE A 1 188 ? -2.513 10.968 -4.208 1.00 90.69 188 PHE A CA 1
ATOM 1579 C C . PHE A 1 188 ? -1.904 12.080 -5.069 1.00 90.69 188 PHE A C 1
ATOM 1581 O O . PHE A 1 188 ? -2.516 13.138 -5.223 1.00 90.69 188 PHE A O 1
ATOM 1588 N N . MET A 1 189 ? -0.754 11.836 -5.699 1.00 89.44 189 MET A N 1
ATOM 1589 C CA . MET A 1 189 ? -0.089 12.818 -6.558 1.00 89.44 189 MET A CA 1
ATOM 1590 C C . MET A 1 189 ? -0.948 13.169 -7.780 1.00 89.44 189 MET A C 1
ATOM 1592 O O . MET A 1 189 ? -1.060 14.341 -8.135 1.00 89.44 189 MET A O 1
ATOM 1596 N N . ASN A 1 190 ? -1.658 12.189 -8.357 1.00 88.50 190 ASN A N 1
ATOM 1597 C CA . ASN A 1 190 ? -2.644 12.427 -9.420 1.00 88.50 190 ASN A CA 1
ATOM 1598 C C . ASN A 1 190 ? -3.846 13.281 -8.968 1.00 88.50 190 ASN A C 1
ATOM 1600 O O . ASN A 1 190 ? -4.580 13.787 -9.812 1.00 88.50 190 ASN A O 1
ATOM 1604 N N . GLN A 1 191 ? -4.038 13.467 -7.658 1.00 89.88 191 GLN A N 1
ATOM 1605 C CA . GLN A 1 191 ? -5.046 14.363 -7.077 1.00 89.88 191 GLN A CA 1
ATOM 1606 C C . GLN A 1 191 ? -4.450 15.699 -6.605 1.00 89.88 191 GLN A C 1
ATOM 1608 O O . GLN A 1 191 ? -5.122 16.476 -5.931 1.00 89.88 191 GLN A O 1
ATOM 1613 N N . GLY A 1 192 ? -3.181 15.970 -6.927 1.00 87.56 192 GLY A N 1
ATOM 1614 C CA . GLY A 1 192 ? -2.475 17.185 -6.520 1.00 87.56 192 GLY A CA 1
ATOM 1615 C C . GLY A 1 192 ? -1.902 17.147 -5.102 1.00 87.56 192 GLY A C 1
ATOM 1616 O O . GLY A 1 192 ? -1.462 18.185 -4.610 1.00 87.56 192 GLY A O 1
ATOM 1617 N N . ILE A 1 193 ? -1.877 15.981 -4.444 1.00 86.06 193 ILE A N 1
ATOM 1618 C CA . ILE A 1 193 ? -1.286 15.814 -3.112 1.00 86.06 193 ILE A CA 1
ATOM 1619 C C . ILE A 1 193 ? 0.026 15.046 -3.215 1.00 86.06 193 ILE A C 1
ATOM 1621 O O . ILE A 1 193 ? 0.051 13.841 -3.456 1.00 86.06 193 ILE A O 1
ATOM 1625 N N . ASN A 1 194 ? 1.132 15.742 -2.968 1.00 86.31 194 ASN A N 1
ATOM 1626 C CA . ASN A 1 194 ? 2.436 15.106 -2.872 1.00 86.31 194 ASN A CA 1
ATOM 1627 C C . ASN A 1 194 ? 2.661 14.572 -1.452 1.00 86.31 194 ASN A C 1
ATOM 1629 O O . ASN A 1 194 ? 2.826 15.351 -0.513 1.00 86.31 194 ASN A O 1
ATOM 1633 N N . ILE A 1 195 ? 2.680 13.249 -1.302 1.00 79.88 195 ILE A N 1
ATOM 1634 C CA . ILE A 1 195 ? 3.022 12.594 -0.038 1.00 79.88 195 ILE A CA 1
ATOM 1635 C C . ILE A 1 195 ? 4.528 12.354 -0.018 1.00 79.88 195 ILE A C 1
ATOM 1637 O O . ILE A 1 195 ? 5.039 11.545 -0.799 1.00 79.88 195 ILE A O 1
ATOM 1641 N N . ASP A 1 196 ? 5.234 13.040 0.880 1.00 74.00 196 ASP A N 1
ATOM 1642 C CA . ASP A 1 196 ? 6.640 12.746 1.123 1.00 74.00 196 ASP A CA 1
ATOM 1643 C C . ASP A 1 196 ? 6.769 11.549 2.071 1.00 74.00 196 ASP A C 1
ATOM 1645 O O . ASP A 1 196 ? 6.268 11.553 3.194 1.00 74.00 196 ASP A O 1
ATOM 1649 N N . PHE A 1 197 ? 7.425 10.501 1.582 1.00 67.94 197 PHE A N 1
ATOM 1650 C CA . PHE A 1 197 ? 7.716 9.289 2.342 1.00 67.94 197 PHE A CA 1
ATOM 1651 C C . PHE A 1 197 ? 9.113 9.321 2.984 1.00 67.94 197 PHE A C 1
ATOM 1653 O O . PHE A 1 197 ? 9.498 8.345 3.621 1.00 67.94 197 PHE A O 1
ATOM 1660 N N . ASN A 1 198 ? 9.871 10.412 2.817 1.00 53.25 198 ASN A N 1
ATOM 1661 C CA . ASN A 1 198 ? 11.232 10.559 3.338 1.00 53.25 198 ASN A CA 1
ATOM 1662 C C . ASN A 1 198 ? 11.304 11.084 4.785 1.00 53.25 198 ASN A C 1
ATOM 1664 O O . ASN A 1 198 ? 12.386 11.069 5.365 1.00 53.25 198 ASN A O 1
ATOM 1668 N N . ASP A 1 199 ? 10.182 11.513 5.372 1.00 36.00 199 ASP A N 1
ATOM 1669 C CA . ASP A 1 199 ? 10.125 12.087 6.729 1.00 36.00 199 ASP A CA 1
ATOM 1670 C C . ASP A 1 199 ? 9.808 11.052 7.839 1.00 36.00 199 ASP A C 1
ATOM 1672 O O . ASP A 1 199 ? 9.452 11.431 8.958 1.00 36.00 199 ASP A O 1
ATOM 1676 N N . GLY A 1 200 ? 9.911 9.747 7.544 1.00 35.91 200 GLY A N 1
ATOM 1677 C CA . GLY A 1 200 ? 9.643 8.630 8.473 1.00 35.91 200 GLY A CA 1
ATOM 1678 C C . GLY A 1 200 ? 10.883 7.962 9.069 1.00 35.91 200 GLY A C 1
ATOM 1679 O O . GLY A 1 200 ? 11.883 7.785 8.339 1.00 35.91 200 GLY A O 1
#

Radius of gyration: 21.56 Å; chains: 1; bounding box: 79×32×46 Å

Foldseek 3Di:
DVVVVVVVVVVVVVVVVVVVVVVVVVVVVVVVVVVVVLVVVLVVVLPDDDDF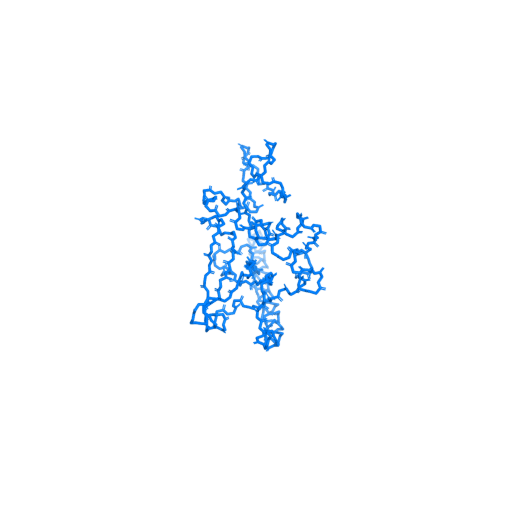QWKWWAFDDCVVVVVCPGDTFIWGWHADDPDQKTWTWFQDDQFGTDIDIDHPVCCVVRVRRSDGPCVCVVPHDPVLRVQLVVQSVVLPPVGVAADDQWDQDPVRDTDGDDQALACPPPVDPNSSHDHGVSSSQSSNVVVVDGDDPPPD

Sequence (200 aa):
MKKTLILFALSILIFFSFISENSRSIQNIFSAEKKNQIDQNINLLYTIPLKKGDIVWRWVDPELFPLFQYFTHPLLFTGSIQNNTYEFIEAHGGRGVTYTYYTEQQIKQNDLLNFAHRLTRETSSEEIIENALLFAHSRLDQNDKFVPLFYFNENLELRYHEKNQNPNDETDPLSNKWYCTELIWAAFMNQGINIDFNDG

Secondary structure (DSSP, 8-state):
-HHHHHHHHHHHHHHHHHHHHHHHHHHHHHHHHHHHHHHHHHHHHTTS---TT-EEEEEPPTTT-TT-TT-EEEEEEEEEETTTEEEEEEEETTTEEEEEEEEHHHHHHTTTTSEEETHHHHH--HHHHHHHHHHHHTTTT-TT-PPPSEEE-TT--EEE------TT-TT-TTTT---HHHHHHHHHHTTT-----TT-